Protein AF-A0A4Q7LGG9-F1 (afdb_monomer)

Solvent-accessible surface area (backbone atoms only — not comparable to full-atom values): 11491 Å² total; per-residue (Å²): 140,78,86,87,74,89,82,87,86,88,81,90,83,84,88,82,82,89,85,84,90,77,83,82,79,87,80,87,76,88,79,96,70,90,72,85,84,72,81,86,67,84,74,72,91,73,73,83,83,72,83,81,63,82,86,70,72,74,84,67,54,37,66,54,47,35,55,78,58,42,21,86,64,22,39,92,82,28,60,30,38,60,96,76,75,31,63,51,39,63,34,41,55,10,51,30,56,77,35,76,66,33,50,39,44,70,56,40,37,68,67,56,67,69,48,83,60,54,39,54,54,48,13,43,27,52,37,46,48,34,63,73,38,5,56,89,45,36,54,89,86,69,74,75,55,44,36,67,62,39,48,58,34,54,73,64,54,64,92,51,60,66,60,53,49,52,55,49,51,53,54,37,43,76,72,74,44,69,79,119

pLDDT: mean 80.96, std 22.38, range [37.53, 98.62]

Radius of gyration: 29.6 Å; Cα contacts (8 Å, |Δi|>4): 161; chains: 1; bounding box: 61×74×60 Å

Organism: NCBI:txid47994

Mean predicted aligned error: 15.06 Å

Sequence (180 aa):
MTSRRLKSWSAALLIVMSTLAASVAAQSDPIGTFTPSVPHRPLALANGIRFDGPATAPVQGARNLFVVHCAGCHGFDGAGHPDQGVPDMRGPLGHFLHLPEGRGFLVQVPGANNAGLNDAQIAAVTTWLLSQFSPATAPPGWRPYTAEEVAQWRSQRPADVAARRAEIVARLKAQGISLY

Nearest PDB structures (foldseek):
  1qyz-assembly1_A  TM=6.708E-01  e=7.899E-04  Thermus thermophilus
  8x2j-assembly1_E  TM=5.118E-01  e=2.465E+00  Chloroflexus aurantiacus J-10-fl

Secondary structure (DSSP, 8-state):
-----------------------------SS---------------------S--------HHHHHHHHTHHHH-TTS--BGGGTB---TTHHHHHTTSHHHHHHHTTSHHHHTSS--HHHHHHHHHHHHHHH-TTTSPTTPPPP-HHHHHHHHTS--S-HHHHHHHHHHHHHHTT----

InterPro domains:
  IPR009056 Cytochrome c-like domain [PF00034] (64-131)
  IPR009056 Cytochrome c-like domain [PS51007] (57-133)
  IPR036909 Cytochrome c-like domain superfamily [G3DSA:1.10.760.10] (106-171)
  IPR036909 Cytochrome c-like domain superfamily [SSF46626] (64-152)

Foldseek 3Di:
DDDDDDDDDDDDDDDDDDDDDDDDDDDDDDDDDPDPPDPPDPPPPDDDPPPPDPPPDDQDQLLVLCVQQPCVQQNSLSCGDVVVVTHRLAALLQLLQVDPLSVLLLCQDPSNLVSPDALQSSQRNSQVSCVRRHVPSHDPPDDGGDSVSSVVSNVVHDPDSPVSVVVSQVVSVVVVHHSD

Structure (mmCIF, N/CA/C/O backbone):
data_AF-A0A4Q7LGG9-F1
#
_entry.id   AF-A0A4Q7LGG9-F1
#
loop_
_atom_site.group_PDB
_atom_site.id
_atom_site.type_symbol
_atom_site.label_atom_id
_atom_site.label_alt_id
_atom_site.label_comp_id
_atom_site.label_asym_id
_atom_site.label_entity_id
_atom_site.label_seq_id
_atom_site.pdbx_PDB_ins_code
_atom_site.Cartn_x
_atom_site.Cartn_y
_atom_site.Cartn_z
_atom_site.occupancy
_atom_site.B_iso_or_equiv
_atom_site.auth_seq_id
_atom_site.auth_comp_id
_atom_site.auth_asym_id
_atom_site.auth_atom_id
_atom_site.pdbx_PDB_model_num
ATOM 1 N N . MET A 1 1 ? -13.819 56.263 -35.425 1.00 42.19 1 MET A N 1
ATOM 2 C CA . MET A 1 1 ? -12.690 56.727 -34.584 1.00 42.19 1 MET A CA 1
ATOM 3 C C . MET A 1 1 ? -12.263 55.569 -33.694 1.00 42.19 1 MET A C 1
ATOM 5 O O . MET A 1 1 ? -13.118 55.050 -33.005 1.00 42.19 1 MET A O 1
ATOM 9 N N . THR A 1 2 ? -11.041 55.053 -33.646 1.00 40.69 2 THR A N 1
ATOM 10 C CA . THR A 1 2 ? -9.796 55.284 -34.393 1.00 40.69 2 THR A CA 1
ATOM 11 C C . THR A 1 2 ? -8.860 54.154 -33.955 1.00 40.69 2 THR A C 1
ATOM 13 O O . THR A 1 2 ? -8.729 53.897 -32.760 1.00 40.69 2 THR A O 1
ATOM 16 N N . SER A 1 3 ? -8.225 53.488 -34.915 1.00 48.09 3 SER A N 1
ATOM 17 C CA . SER A 1 3 ? -7.155 52.509 -34.715 1.00 48.09 3 SER A CA 1
ATOM 18 C C . SER A 1 3 ? -6.007 53.089 -33.879 1.00 48.09 3 SER A C 1
ATOM 20 O O . SER A 1 3 ? -5.565 54.217 -34.113 1.00 48.09 3 SER A O 1
ATOM 22 N N . ARG A 1 4 ? -5.474 52.321 -32.918 1.00 52.16 4 ARG A N 1
ATOM 23 C CA . ARG A 1 4 ? -4.256 52.707 -32.190 1.00 52.16 4 ARG A CA 1
ATOM 24 C C . ARG A 1 4 ? -3.042 51.916 -32.671 1.00 52.16 4 ARG A C 1
ATOM 26 O O . ARG A 1 4 ? -2.762 50.812 -32.232 1.00 52.16 4 ARG A O 1
ATOM 33 N N . ARG A 1 5 ? -2.392 52.569 -33.635 1.00 53.44 5 ARG A N 1
ATOM 34 C CA . ARG A 1 5 ? -0.983 52.577 -34.050 1.00 53.44 5 ARG A CA 1
ATOM 35 C C . ARG A 1 5 ? -0.014 51.578 -33.403 1.00 53.44 5 ARG A C 1
ATOM 37 O O . ARG A 1 5 ? 0.261 51.629 -32.207 1.00 53.44 5 ARG A O 1
ATOM 44 N N . LEU A 1 6 ? 0.641 50.845 -34.304 1.00 47.94 6 LEU A N 1
ATOM 45 C CA . LEU A 1 6 ? 1.991 50.309 -34.182 1.00 47.94 6 LEU A CA 1
ATOM 46 C C . LEU A 1 6 ? 2.976 51.369 -33.664 1.00 47.94 6 LEU A C 1
ATOM 48 O O . LEU A 1 6 ? 2.917 52.528 -34.086 1.00 47.94 6 LEU A O 1
ATOM 52 N N . LYS A 1 7 ? 3.932 50.959 -32.824 1.00 42.31 7 LYS A N 1
ATOM 53 C CA . LYS A 1 7 ? 5.115 51.768 -32.524 1.00 42.31 7 LYS A CA 1
ATOM 54 C C . LYS A 1 7 ? 6.373 50.958 -32.810 1.00 42.31 7 LYS A C 1
ATOM 56 O O . LYS A 1 7 ? 6.713 50.022 -32.095 1.00 42.31 7 LYS A O 1
ATOM 61 N N . SER A 1 8 ? 6.997 51.338 -33.918 1.00 47.62 8 SER A N 1
ATOM 62 C CA . SER A 1 8 ? 8.299 50.919 -34.415 1.00 47.62 8 SER A CA 1
ATOM 63 C C . SER A 1 8 ? 9.405 51.184 -33.400 1.00 47.62 8 SER A C 1
ATOM 65 O O . SER A 1 8 ? 9.480 52.287 -32.857 1.00 47.62 8 SER A O 1
ATOM 67 N N . TRP A 1 9 ? 10.304 50.222 -33.232 1.00 41.44 9 TRP A N 1
ATOM 68 C CA . TRP A 1 9 ? 11.629 50.452 -32.667 1.00 41.44 9 TRP A CA 1
ATOM 69 C C . TRP A 1 9 ? 12.645 49.891 -33.661 1.00 41.44 9 TRP A C 1
ATOM 71 O O . TRP A 1 9 ? 12.783 48.680 -33.799 1.00 41.44 9 TRP A O 1
ATOM 81 N N . SER A 1 10 ? 13.304 50.795 -34.385 1.00 40.09 10 SER A N 1
ATOM 82 C CA . SER A 1 10 ? 14.471 50.511 -35.220 1.00 40.09 10 SER A CA 1
ATOM 83 C C . SER A 1 10 ? 15.691 51.164 -34.576 1.00 40.09 10 SER A C 1
ATOM 85 O O . SER A 1 10 ? 15.699 52.381 -34.415 1.00 40.09 10 SER A O 1
ATOM 87 N N . ALA A 1 11 ? 16.698 50.359 -34.239 1.00 43.62 11 ALA A N 1
ATOM 88 C CA . ALA A 1 11 ? 18.125 50.701 -34.144 1.00 43.62 11 ALA A CA 1
ATOM 89 C C . ALA A 1 11 ? 18.860 49.365 -33.900 1.00 43.62 11 ALA A C 1
ATOM 91 O O . ALA A 1 11 ? 18.729 48.776 -32.836 1.00 43.62 11 ALA A O 1
ATOM 92 N N . ALA A 1 12 ? 19.345 48.672 -34.931 1.00 43.25 12 ALA A N 1
ATOM 93 C CA . ALA A 1 12 ? 20.638 48.877 -35.586 1.00 43.25 12 ALA A CA 1
ATOM 94 C C . ALA A 1 12 ? 21.834 48.730 -34.625 1.00 43.25 12 ALA A C 1
ATOM 96 O O . ALA A 1 12 ? 22.224 49.692 -33.972 1.00 43.25 12 ALA A O 1
ATOM 97 N N . LEU A 1 13 ? 22.474 47.556 -34.636 1.00 42.72 13 LEU A N 1
ATOM 98 C CA . LEU A 1 13 ? 23.933 47.480 -34.598 1.00 42.72 13 LEU A CA 1
ATOM 99 C C . LEU A 1 13 ? 24.419 46.257 -35.390 1.00 42.72 13 LEU A C 1
ATOM 101 O O . LEU A 1 13 ? 23.872 45.162 -35.291 1.00 42.72 13 LEU A O 1
ATOM 105 N N . LEU A 1 14 ? 25.395 46.539 -36.244 1.00 43.09 14 LEU A N 1
ATOM 106 C CA . LEU A 1 14 ? 26.036 45.695 -37.246 1.00 43.09 14 LEU A CA 1
ATOM 107 C C . LEU A 1 14 ? 27.074 44.729 -36.642 1.00 43.09 14 LEU A C 1
ATOM 109 O O . LEU A 1 14 ? 27.442 44.841 -35.475 1.00 43.09 14 LEU A O 1
ATOM 113 N N . ILE A 1 15 ? 27.669 43.958 -37.568 1.00 39.91 15 ILE A N 1
ATOM 114 C CA . ILE A 1 15 ? 28.954 43.229 -37.5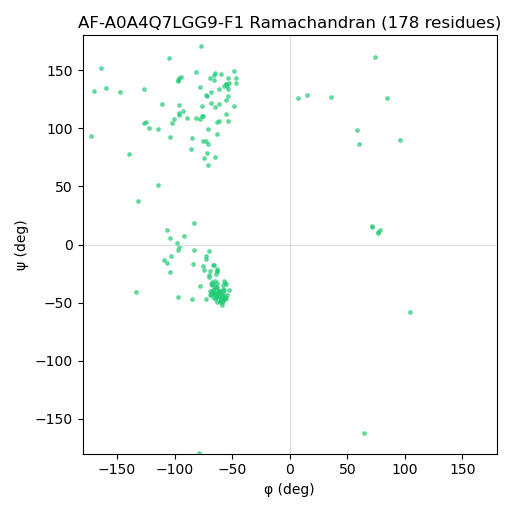23 1.00 39.91 15 ILE A CA 1
ATOM 115 C C . ILE A 1 15 ? 28.804 41.833 -36.854 1.00 39.91 15 ILE A C 1
ATOM 117 O O . ILE A 1 15 ? 28.249 41.729 -35.774 1.00 39.91 15 ILE A O 1
ATOM 121 N N . VAL A 1 16 ? 29.187 40.676 -37.419 1.00 44.09 16 VAL A N 1
ATOM 122 C CA . VAL A 1 16 ? 30.381 40.299 -38.196 1.00 44.09 16 VAL A CA 1
ATOM 123 C C . VAL A 1 16 ? 30.121 39.029 -39.036 1.00 44.09 16 VAL A C 1
ATOM 125 O O . VAL A 1 16 ? 29.584 38.041 -38.555 1.00 44.09 16 VAL A O 1
ATOM 128 N N . MET A 1 17 ? 30.551 39.115 -40.294 1.00 37.53 17 MET A N 1
ATOM 129 C CA . MET A 1 17 ? 31.162 38.122 -41.195 1.00 37.53 17 MET A CA 1
ATOM 130 C C . MET A 1 17 ? 31.125 36.601 -40.912 1.00 37.53 17 MET A C 1
ATOM 132 O O . MET A 1 17 ? 31.634 36.115 -39.911 1.00 37.53 17 MET A O 1
ATOM 136 N N . SER A 1 18 ? 30.677 35.890 -41.959 1.00 48.75 18 SER A N 1
ATOM 137 C CA . SER A 1 18 ? 31.273 34.716 -42.632 1.00 48.75 18 SER A CA 1
ATOM 138 C C . SER A 1 18 ? 32.029 33.655 -41.824 1.00 48.75 18 SER A C 1
ATOM 140 O O . SER A 1 18 ? 33.092 33.927 -41.284 1.00 48.75 18 SER A O 1
ATOM 142 N N . THR A 1 19 ? 31.636 32.385 -41.985 1.00 45.53 19 THR A N 1
ATOM 143 C CA . THR A 1 19 ? 32.542 31.329 -42.495 1.00 45.53 19 THR A CA 1
ATOM 144 C C . THR A 1 19 ? 31.782 30.075 -42.960 1.00 45.53 19 THR A C 1
ATOM 146 O O . THR A 1 19 ? 30.667 29.795 -42.536 1.00 45.53 19 THR A O 1
ATOM 149 N N . LEU A 1 20 ? 32.419 29.396 -43.916 1.00 45.75 20 LEU A N 1
ATOM 150 C CA . LEU A 1 20 ? 32.007 28.289 -44.780 1.00 45.75 20 LEU A CA 1
ATOM 151 C C . LEU A 1 20 ? 31.294 27.104 -44.101 1.00 45.75 20 LEU A C 1
ATOM 153 O O . LEU A 1 20 ? 31.783 26.550 -43.121 1.00 45.75 20 LEU A O 1
ATOM 157 N N . ALA A 1 21 ? 30.253 26.592 -44.765 1.00 47.34 21 ALA A N 1
ATOM 158 C CA . ALA A 1 21 ? 29.866 25.188 -44.659 1.00 47.34 21 ALA A CA 1
ATOM 159 C C . ALA A 1 21 ? 30.761 24.359 -45.597 1.00 47.34 21 ALA A C 1
ATOM 161 O O . ALA A 1 21 ? 30.631 24.443 -46.817 1.00 47.34 21 ALA A O 1
ATOM 162 N N . ALA A 1 22 ? 31.680 23.574 -45.034 1.00 41.62 22 ALA A N 1
ATOM 163 C CA . ALA A 1 22 ? 32.359 22.508 -45.761 1.00 41.62 22 ALA A CA 1
ATOM 164 C C . ALA A 1 22 ? 31.629 21.191 -45.473 1.00 41.62 22 ALA A C 1
ATOM 166 O O . ALA A 1 22 ? 31.606 20.715 -44.337 1.00 41.62 22 ALA A O 1
ATOM 167 N N . SER A 1 23 ? 31.004 20.623 -46.502 1.00 44.41 23 SER A N 1
ATOM 168 C CA . SER A 1 23 ? 30.461 19.267 -46.476 1.00 44.41 23 SER A CA 1
ATOM 169 C C . SER A 1 23 ? 31.591 18.266 -46.235 1.00 44.41 23 SER A C 1
ATOM 171 O O . SER A 1 23 ? 32.522 18.179 -47.032 1.00 44.41 23 SER A O 1
ATOM 173 N N . VAL A 1 24 ? 31.497 17.479 -45.164 1.00 45.53 24 VAL A N 1
ATOM 174 C CA . VAL A 1 24 ? 32.301 16.260 -45.029 1.00 45.53 24 VAL A CA 1
ATOM 175 C C . VAL A 1 24 ? 31.649 15.186 -45.888 1.00 45.53 24 VAL A C 1
ATOM 177 O O . VAL A 1 24 ? 30.571 14.682 -45.576 1.00 45.53 24 VAL A O 1
ATOM 180 N N . ALA A 1 25 ? 32.309 14.860 -46.995 1.00 41.53 25 ALA A N 1
ATOM 181 C CA . ALA A 1 25 ? 32.095 13.607 -47.693 1.00 41.53 25 ALA A CA 1
ATOM 182 C C . ALA A 1 25 ? 32.620 12.470 -46.802 1.00 41.53 25 ALA A C 1
ATOM 184 O O . ALA A 1 25 ? 33.790 12.462 -46.422 1.00 41.53 25 ALA A O 1
ATOM 185 N N . ALA A 1 26 ? 31.751 11.523 -46.450 1.00 45.06 26 ALA A N 1
ATOM 186 C CA . ALA A 1 26 ? 32.163 10.280 -45.815 1.00 45.06 26 ALA A CA 1
ATOM 187 C C . ALA A 1 26 ? 32.791 9.375 -46.885 1.00 45.06 26 ALA A C 1
ATOM 189 O O . ALA A 1 26 ? 32.097 8.898 -47.783 1.00 45.06 26 ALA A O 1
ATOM 190 N N . GLN A 1 27 ? 34.105 9.167 -46.808 1.00 42.62 27 GLN A N 1
ATOM 191 C CA . GLN A 1 27 ? 34.815 8.166 -47.601 1.00 42.62 27 GLN A CA 1
ATOM 192 C C . GLN A 1 27 ? 34.961 6.912 -46.728 1.00 42.62 27 GLN A C 1
ATOM 194 O O . GLN A 1 27 ? 35.496 6.985 -45.623 1.00 42.62 27 GLN A O 1
ATOM 199 N N . SER A 1 28 ? 34.410 5.787 -47.177 1.00 45.06 28 SER A N 1
ATOM 200 C CA . SER A 1 28 ? 34.488 4.504 -46.476 1.00 45.06 28 SER A CA 1
ATOM 201 C C . SER A 1 28 ? 35.690 3.702 -46.970 1.00 45.06 28 SER A C 1
ATOM 203 O O . SER A 1 28 ? 35.679 3.265 -48.122 1.00 45.06 28 SER A O 1
ATOM 205 N N . ASP A 1 29 ? 36.664 3.458 -46.093 1.00 40.78 29 ASP A N 1
ATOM 206 C CA . ASP A 1 29 ? 37.733 2.483 -46.326 1.00 40.78 29 ASP A CA 1
ATOM 207 C C . ASP A 1 29 ? 37.379 1.116 -45.708 1.00 40.78 29 ASP A C 1
ATOM 209 O O . ASP A 1 29 ? 36.726 1.053 -44.658 1.00 40.78 29 ASP A O 1
ATOM 213 N N . PRO A 1 30 ? 37.767 0.002 -46.358 1.00 51.09 30 PRO A N 1
ATOM 214 C CA . PRO A 1 30 ? 37.467 -1.345 -45.902 1.00 51.09 30 PRO A CA 1
ATOM 215 C C . PRO A 1 30 ? 38.465 -1.762 -44.814 1.00 51.09 30 PRO A C 1
ATOM 217 O O . PRO A 1 30 ? 39.638 -1.410 -44.874 1.00 51.09 30 PRO A O 1
ATOM 220 N N . ILE A 1 31 ? 37.998 -2.596 -43.881 1.00 53.81 31 ILE A N 1
ATOM 221 C CA . ILE A 1 31 ? 38.665 -3.087 -42.655 1.00 53.81 31 ILE A CA 1
ATOM 222 C C . ILE A 1 31 ? 38.285 -2.249 -41.420 1.00 53.81 31 ILE A C 1
ATOM 224 O O . ILE A 1 31 ? 38.891 -1.245 -41.059 1.00 53.81 31 ILE A O 1
ATOM 228 N N . GLY A 1 32 ? 37.210 -2.706 -40.769 1.00 52.34 32 GLY A N 1
ATOM 229 C CA . GLY A 1 32 ? 36.577 -2.079 -39.615 1.00 52.34 32 GLY A CA 1
ATOM 230 C C . GLY A 1 32 ? 37.373 -2.209 -38.319 1.00 52.34 32 GLY A C 1
ATOM 231 O O . GLY A 1 32 ? 37.113 -3.092 -37.506 1.00 52.34 32 GLY A O 1
ATOM 232 N N . THR A 1 33 ? 38.255 -1.248 -38.075 1.00 45.34 33 THR A N 1
ATOM 233 C CA . THR A 1 33 ? 38.680 -0.864 -36.725 1.00 45.34 33 THR A CA 1
ATOM 234 C C . THR A 1 33 ? 38.386 0.616 -36.539 1.00 45.34 33 THR A C 1
ATOM 236 O O . THR A 1 33 ? 39.117 1.475 -37.024 1.00 45.34 33 THR A O 1
ATOM 239 N N . PHE A 1 34 ? 37.281 0.923 -35.860 1.00 56.56 34 PHE A N 1
ATOM 240 C CA . PHE A 1 34 ? 36.925 2.291 -35.503 1.00 56.56 34 PHE A CA 1
ATOM 241 C C . PHE A 1 34 ? 37.810 2.737 -34.333 1.00 56.56 34 PHE A C 1
ATOM 243 O O . PHE A 1 34 ? 37.473 2.528 -33.170 1.00 56.56 34 PHE A O 1
ATOM 250 N N . THR A 1 35 ? 38.976 3.307 -34.627 1.00 49.53 35 THR A N 1
ATOM 251 C CA . THR A 1 35 ? 39.775 4.023 -33.627 1.00 49.53 35 THR A CA 1
ATOM 252 C C . THR A 1 35 ? 39.330 5.484 -33.622 1.00 49.53 35 THR A C 1
ATOM 254 O O . THR A 1 35 ? 39.616 6.194 -34.590 1.00 49.53 35 THR A O 1
ATOM 257 N N . PRO A 1 36 ? 38.631 5.980 -32.586 1.00 45.62 36 PRO A N 1
ATOM 258 C CA . PRO A 1 36 ? 38.321 7.398 -32.512 1.00 45.62 36 PRO A CA 1
ATOM 259 C C . PRO A 1 36 ? 39.615 8.169 -32.213 1.00 45.62 36 PRO A C 1
ATOM 261 O O . PRO A 1 36 ? 40.063 8.244 -31.071 1.00 45.62 36 PRO A O 1
ATOM 264 N N . SER A 1 37 ? 40.233 8.749 -33.243 1.00 47.56 37 SER A N 1
ATOM 265 C CA . SER A 1 37 ? 41.295 9.746 -33.083 1.00 47.56 37 SER A CA 1
ATOM 266 C C . SER A 1 37 ? 40.681 11.042 -32.553 1.00 47.56 37 SER A C 1
ATOM 268 O O . SER A 1 37 ? 40.290 11.926 -33.310 1.00 47.56 37 SER A O 1
ATOM 270 N N . VAL A 1 38 ? 40.560 11.145 -31.231 1.00 57.31 38 VAL A N 1
ATOM 271 C CA . VAL A 1 38 ? 40.204 12.396 -30.556 1.00 57.31 38 VAL A CA 1
ATOM 272 C C . VAL A 1 38 ? 41.446 13.294 -30.549 1.00 57.31 38 VAL A C 1
ATOM 274 O O . VAL A 1 38 ? 42.457 12.902 -29.966 1.00 57.31 38 VAL A O 1
ATOM 277 N N . PRO A 1 39 ? 41.424 14.492 -31.158 1.00 51.84 39 PRO A N 1
ATOM 278 C CA . PRO A 1 39 ? 42.551 15.409 -31.071 1.00 51.84 39 PRO A CA 1
ATOM 279 C C . PRO A 1 39 ? 42.738 15.859 -29.617 1.00 51.84 39 PRO A C 1
ATOM 281 O O . PRO A 1 39 ? 41.859 16.493 -29.031 1.00 51.84 39 PRO A O 1
ATOM 284 N N . HIS A 1 40 ? 43.898 15.555 -29.033 1.00 51.06 40 HIS A N 1
ATOM 285 C CA . HIS A 1 40 ? 44.303 16.049 -27.717 1.00 51.06 40 HIS A CA 1
ATOM 286 C C . HIS A 1 40 ? 44.635 17.546 -27.808 1.00 51.06 40 HIS A C 1
ATOM 288 O O . HIS A 1 40 ? 45.793 17.952 -27.872 1.00 51.06 40 HIS A O 1
ATOM 294 N N . ARG A 1 41 ? 43.608 18.398 -27.831 1.00 55.88 41 ARG A N 1
ATOM 295 C CA . ARG A 1 41 ? 43.772 19.803 -27.444 1.00 55.88 41 ARG A CA 1
ATOM 296 C C . ARG A 1 41 ? 43.938 19.802 -25.923 1.00 55.88 41 ARG A C 1
ATOM 298 O O . ARG A 1 41 ? 43.101 19.182 -25.264 1.00 55.88 41 ARG A O 1
ATOM 305 N N . PRO A 1 42 ? 44.968 20.445 -25.344 1.00 48.62 42 PRO A N 1
ATOM 306 C CA . PRO A 1 42 ? 45.054 20.559 -23.898 1.00 48.62 42 PRO A CA 1
ATOM 307 C C . PRO A 1 42 ? 43.818 21.336 -23.443 1.00 48.62 42 PRO A C 1
ATOM 309 O O . PRO A 1 42 ? 43.688 22.531 -23.710 1.00 48.62 42 PRO A O 1
ATOM 312 N N . LEU A 1 43 ? 42.863 20.633 -22.830 1.00 56.62 43 LEU A N 1
ATOM 313 C CA . LEU A 1 43 ? 41.766 21.269 -22.125 1.00 56.62 43 LEU A CA 1
ATOM 314 C C . LEU A 1 43 ? 42.404 22.041 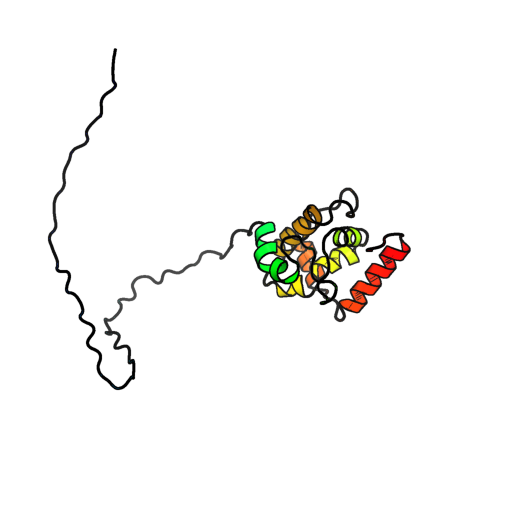-20.976 1.00 56.62 43 LEU A C 1
ATOM 316 O O . LEU A 1 43 ? 42.836 21.462 -19.981 1.00 56.62 43 LEU A O 1
ATOM 320 N N . ALA A 1 44 ? 42.467 23.361 -21.131 1.00 52.88 44 ALA A N 1
ATOM 321 C CA . ALA A 1 44 ? 42.503 24.250 -19.991 1.00 52.88 44 ALA A CA 1
ATOM 322 C C . ALA A 1 44 ? 41.378 23.800 -19.049 1.00 52.88 44 ALA A C 1
ATOM 324 O O . ALA A 1 44 ? 40.213 23.749 -19.450 1.00 52.88 44 ALA A O 1
ATOM 325 N N . LEU A 1 45 ? 41.751 23.406 -17.831 1.00 57.53 45 LEU A N 1
ATOM 326 C CA . LEU A 1 45 ? 40.848 23.061 -16.737 1.00 57.53 45 LEU A CA 1
ATOM 327 C C . LEU A 1 45 ? 40.074 24.324 -16.334 1.00 57.53 45 LEU A C 1
ATOM 329 O O . LEU A 1 45 ? 40.383 24.974 -15.342 1.00 57.53 45 LEU A O 1
ATOM 333 N N . ALA A 1 46 ? 39.098 24.710 -17.147 1.00 51.41 46 ALA A N 1
ATOM 334 C CA . ALA A 1 46 ? 38.178 25.792 -16.869 1.00 51.41 46 ALA A CA 1
ATOM 335 C C . ALA A 1 46 ? 36.854 25.174 -16.416 1.00 51.41 46 ALA A C 1
ATOM 337 O O . ALA A 1 46 ? 36.087 24.654 -17.219 1.00 51.41 46 ALA A O 1
ATOM 338 N N . ASN A 1 47 ? 36.626 25.259 -15.105 1.00 56.22 47 ASN A N 1
ATOM 339 C CA . ASN A 1 47 ? 35.344 25.096 -14.427 1.00 56.22 47 ASN A CA 1
ATOM 340 C C . ASN A 1 47 ? 34.665 23.734 -14.604 1.00 56.22 47 ASN A C 1
ATOM 342 O O . ASN A 1 47 ? 33.754 23.556 -15.410 1.00 56.22 47 ASN A O 1
ATOM 346 N N . GLY A 1 48 ? 35.040 22.795 -13.732 1.00 56.50 48 GLY A N 1
ATOM 347 C CA . GLY A 1 48 ? 34.153 21.690 -13.392 1.00 56.50 48 GLY A CA 1
ATOM 348 C C . GLY A 1 48 ? 32.823 22.261 -12.907 1.00 56.50 48 GLY A C 1
ATOM 349 O O . GLY A 1 48 ? 32.769 22.902 -11.858 1.00 56.50 48 GLY A O 1
ATOM 350 N N . ILE A 1 49 ? 31.762 22.051 -13.684 1.00 64.69 49 ILE A N 1
ATOM 351 C CA . ILE A 1 49 ? 30.393 22.255 -13.221 1.00 64.69 49 ILE A CA 1
ATOM 352 C C . ILE A 1 49 ? 30.190 21.240 -12.100 1.00 64.69 49 ILE A C 1
ATOM 354 O O . ILE A 1 49 ? 29.910 20.067 -12.344 1.00 64.69 49 ILE A O 1
ATOM 358 N N . ARG A 1 50 ? 30.400 21.676 -10.860 1.00 62.31 50 ARG A N 1
ATOM 359 C CA . ARG A 1 50 ? 29.968 20.916 -9.698 1.00 62.31 50 ARG A CA 1
ATOM 360 C C . ARG A 1 50 ? 28.465 21.109 -9.576 1.00 62.31 50 ARG A C 1
ATOM 362 O O . ARG A 1 50 ? 27.994 22.205 -9.284 1.00 62.31 50 ARG A O 1
ATOM 369 N N . PHE A 1 51 ? 27.706 20.048 -9.830 1.00 61.22 51 PHE A N 1
ATOM 370 C CA . PHE A 1 51 ? 26.325 19.963 -9.368 1.00 61.22 51 PHE A CA 1
ATOM 371 C C . PHE A 1 51 ? 26.358 19.695 -7.854 1.00 61.22 51 PHE A C 1
ATOM 373 O O . PHE A 1 51 ? 26.112 18.584 -7.405 1.00 61.22 51 PHE A O 1
ATOM 380 N N . ASP A 1 52 ? 26.691 20.723 -7.067 1.00 63.69 52 ASP A N 1
ATOM 381 C CA . ASP A 1 52 ? 26.673 20.683 -5.591 1.00 63.69 52 ASP A CA 1
ATOM 382 C C . ASP A 1 52 ? 25.260 20.953 -5.026 1.00 63.69 52 ASP A C 1
ATOM 384 O O . ASP A 1 52 ? 25.082 21.313 -3.863 1.00 63.69 52 ASP A O 1
ATOM 388 N N . GLY A 1 53 ? 24.223 20.805 -5.856 1.00 58.53 53 GLY A N 1
ATOM 389 C CA . GLY A 1 53 ? 22.839 20.894 -5.408 1.00 58.53 53 GLY A CA 1
ATOM 390 C C . GLY A 1 53 ? 22.433 19.596 -4.707 1.00 58.53 53 GLY A C 1
ATOM 391 O O . GLY A 1 53 ? 22.714 18.522 -5.246 1.00 58.53 53 GLY A O 1
ATOM 392 N N . PRO A 1 54 ? 21.742 19.641 -3.552 1.00 57.00 54 PRO A N 1
ATOM 393 C CA . PRO A 1 54 ? 21.096 18.444 -3.040 1.00 57.00 54 PRO A CA 1
ATOM 394 C C . PRO A 1 54 ? 20.178 17.910 -4.142 1.00 57.00 54 PRO A C 1
ATOM 396 O O . PRO A 1 54 ? 19.331 18.637 -4.661 1.00 57.00 54 PRO A O 1
ATOM 399 N N . ALA A 1 55 ? 20.368 16.650 -4.531 1.00 53.53 55 ALA A N 1
ATOM 400 C CA . ALA A 1 55 ? 19.492 15.961 -5.468 1.00 53.53 55 ALA A CA 1
ATOM 401 C C . ALA A 1 55 ? 18.144 15.670 -4.787 1.00 53.53 55 ALA A C 1
ATOM 403 O O . ALA A 1 55 ? 17.802 14.529 -4.488 1.00 53.53 55 ALA A O 1
ATOM 404 N N . THR A 1 56 ? 17.368 16.711 -4.503 1.00 52.19 56 THR A N 1
ATOM 405 C CA . THR A 1 56 ? 15.968 16.590 -4.115 1.00 52.19 56 THR A CA 1
ATOM 406 C C . THR A 1 56 ? 15.153 16.534 -5.396 1.00 52.19 56 THR A C 1
ATOM 408 O O . THR A 1 56 ? 14.625 17.532 -5.881 1.00 52.19 56 THR A O 1
ATOM 411 N N . ALA A 1 57 ? 15.079 15.342 -5.996 1.00 55.56 57 ALA A N 1
ATOM 412 C CA . ALA A 1 57 ? 14.108 15.107 -7.055 1.00 55.56 57 ALA A CA 1
ATOM 413 C C . ALA A 1 57 ? 12.717 15.498 -6.514 1.00 55.56 57 ALA A C 1
ATOM 415 O O . ALA A 1 57 ? 12.351 15.031 -5.428 1.00 55.56 57 ALA A O 1
ATOM 416 N N . PRO A 1 58 ? 11.948 16.358 -7.212 1.00 59.94 58 PRO A N 1
ATOM 417 C CA . PRO A 1 58 ? 10.604 16.691 -6.771 1.00 59.94 58 PRO A CA 1
ATOM 418 C C . PRO A 1 58 ? 9.814 15.397 -6.606 1.00 59.94 58 PRO A C 1
ATOM 420 O O . PRO A 1 58 ? 9.935 14.486 -7.435 1.00 59.94 58 PRO A O 1
ATOM 423 N N . VAL A 1 59 ? 9.035 15.313 -5.521 1.00 60.19 59 VAL A N 1
ATOM 424 C CA . VAL A 1 59 ? 8.142 14.180 -5.270 1.00 60.19 59 VAL A CA 1
ATOM 425 C C . VAL A 1 59 ? 7.272 14.023 -6.510 1.00 60.19 59 VAL A C 1
ATOM 427 O O . VAL A 1 59 ? 6.412 14.855 -6.798 1.00 60.19 59 VAL A O 1
ATOM 430 N N . GLN A 1 60 ? 7.563 12.985 -7.291 1.00 72.75 60 GLN A N 1
ATOM 431 C CA . GLN A 1 60 ? 6.775 12.630 -8.459 1.00 72.75 60 GLN A CA 1
ATOM 432 C C . GLN A 1 60 ? 5.329 12.441 -7.996 1.00 72.75 60 GLN A C 1
ATOM 434 O O . GLN A 1 60 ? 5.095 11.863 -6.932 1.00 72.75 60 GLN A O 1
ATOM 439 N N . GLY A 1 61 ? 4.356 12.933 -8.767 1.00 91.94 61 GLY A N 1
ATOM 440 C CA . GLY A 1 61 ? 2.948 12.777 -8.399 1.00 91.94 61 GLY A CA 1
ATOM 441 C C . GLY A 1 61 ? 2.620 11.304 -8.130 1.00 91.94 61 GLY A C 1
ATOM 442 O O . GLY A 1 61 ? 3.079 10.432 -8.864 1.00 91.94 61 GLY A O 1
ATOM 443 N N . ALA A 1 62 ? 1.830 11.010 -7.094 1.00 95.88 62 ALA A N 1
ATOM 444 C CA . ALA A 1 62 ? 1.596 9.635 -6.635 1.00 95.88 62 ALA A CA 1
ATOM 445 C C . ALA A 1 62 ? 1.060 8.695 -7.733 1.00 95.88 62 ALA A C 1
ATOM 447 O O . ALA A 1 62 ? 1.461 7.537 -7.814 1.00 95.88 62 ALA A O 1
ATOM 448 N N . ARG A 1 63 ? 0.237 9.215 -8.653 1.00 96.06 63 ARG A N 1
ATOM 449 C CA . ARG A 1 63 ? -0.190 8.479 -9.852 1.00 96.06 63 ARG A CA 1
ATOM 450 C C . ARG A 1 63 ? 0.980 8.120 -10.774 1.00 96.06 63 ARG A C 1
ATOM 452 O O . ARG A 1 63 ? 0.998 7.026 -11.320 1.00 96.06 63 ARG A O 1
ATOM 459 N N . ASN A 1 64 ? 1.943 9.022 -10.964 1.00 97.31 64 ASN A N 1
ATOM 460 C CA . ASN A 1 64 ? 3.134 8.741 -11.767 1.00 97.31 64 ASN A CA 1
ATOM 461 C C . ASN A 1 64 ? 3.998 7.662 -11.105 1.00 97.31 64 ASN A C 1
ATOM 463 O O . ASN A 1 64 ? 4.440 6.741 -11.782 1.00 97.31 64 ASN A O 1
ATOM 467 N N . LEU A 1 65 ? 4.164 7.731 -9.777 1.00 97.56 65 LEU A N 1
ATOM 468 C CA . LEU A 1 65 ? 4.842 6.679 -9.014 1.00 97.56 65 LEU A CA 1
ATOM 469 C C . LEU A 1 65 ? 4.178 5.315 -9.248 1.00 97.56 65 LEU A C 1
ATOM 471 O O . LEU A 1 65 ? 4.860 4.344 -9.555 1.00 97.56 65 LEU A O 1
ATOM 475 N N . PHE A 1 66 ? 2.847 5.249 -9.190 1.00 97.62 66 PHE A N 1
ATOM 476 C CA . PHE A 1 66 ? 2.116 4.024 -9.506 1.00 97.62 66 PHE A CA 1
ATOM 477 C C . PHE A 1 66 ? 2.352 3.548 -10.948 1.00 97.62 66 PHE A C 1
ATOM 479 O O . PHE A 1 66 ? 2.681 2.383 -11.166 1.00 97.62 66 PHE A O 1
ATOM 486 N N . VAL A 1 67 ? 2.207 4.440 -11.931 1.00 97.38 67 VAL A N 1
ATOM 487 C CA . VAL A 1 67 ? 2.353 4.104 -13.355 1.00 97.38 67 VAL A CA 1
ATOM 488 C C . VAL A 1 67 ? 3.742 3.549 -13.663 1.00 97.38 67 VAL A C 1
ATOM 490 O O . VAL A 1 67 ? 3.853 2.522 -14.326 1.00 97.38 67 VAL A O 1
ATOM 493 N N . VAL A 1 68 ? 4.791 4.204 -13.169 1.00 96.62 68 VAL A N 1
ATOM 494 C CA . VAL A 1 68 ? 6.177 3.845 -13.494 1.00 96.62 68 VAL A CA 1
ATOM 495 C C . VAL A 1 68 ? 6.645 2.615 -12.715 1.00 96.62 68 VAL A C 1
ATOM 497 O O . VAL A 1 68 ? 7.386 1.804 -13.261 1.00 96.62 68 VAL A O 1
ATOM 500 N N . HIS A 1 69 ? 6.215 2.452 -11.459 1.00 97.06 69 HIS A N 1
ATOM 501 C CA . HIS A 1 69 ? 6.801 1.450 -10.562 1.00 97.06 69 HIS A CA 1
ATOM 502 C C . HIS A 1 69 ? 5.891 0.252 -10.255 1.00 97.06 69 HIS A C 1
ATOM 504 O O . HIS A 1 69 ? 6.371 -0.736 -9.703 1.00 97.06 69 HIS A O 1
ATOM 510 N N . CYS A 1 70 ? 4.592 0.308 -10.567 1.00 96.88 70 CYS A N 1
ATOM 511 C CA . CYS A 1 70 ? 3.631 -0.710 -10.114 1.00 96.88 70 CYS A CA 1
ATOM 512 C C . CYS A 1 70 ? 2.693 -1.208 -11.223 1.00 96.88 70 CYS A C 1
ATOM 514 O O . CYS A 1 70 ? 2.416 -2.408 -11.303 1.00 96.88 70 CYS A O 1
ATOM 516 N N . ALA A 1 71 ? 2.210 -0.308 -12.085 1.00 97.12 71 ALA A N 1
ATOM 517 C CA . ALA A 1 71 ? 1.197 -0.620 -13.096 1.00 97.12 71 ALA A CA 1
ATOM 518 C C . ALA A 1 71 ? 1.668 -1.645 -14.140 1.00 97.12 71 ALA A C 1
ATOM 520 O O . ALA A 1 71 ? 0.837 -2.328 -14.730 1.00 97.12 71 ALA A O 1
ATOM 521 N N . GLY A 1 72 ? 2.982 -1.805 -14.337 1.00 95.81 72 GLY A N 1
ATOM 522 C CA . GLY A 1 72 ? 3.529 -2.828 -15.234 1.00 95.81 72 GLY A CA 1
ATOM 523 C C . GLY A 1 72 ? 3.102 -4.254 -14.865 1.00 95.81 72 GLY A C 1
ATOM 524 O O . GLY A 1 72 ? 2.839 -5.054 -15.756 1.00 95.81 72 GLY A O 1
ATOM 525 N N . CYS A 1 73 ? 2.964 -4.553 -13.568 1.00 95.69 73 CYS A N 1
ATOM 526 C CA . CYS A 1 73 ? 2.445 -5.843 -13.100 1.00 95.69 73 CYS A CA 1
ATOM 527 C C . CYS A 1 73 ? 0.951 -5.764 -12.768 1.00 95.69 73 CYS A C 1
ATOM 529 O O . CYS A 1 73 ? 0.177 -6.652 -13.127 1.00 95.69 73 CYS A O 1
ATOM 531 N N . HIS A 1 74 ? 0.544 -4.704 -12.063 1.00 96.62 74 HIS A N 1
ATOM 532 C CA . HIS A 1 74 ? -0.809 -4.583 -11.521 1.00 96.62 74 HIS A CA 1
ATOM 533 C C . HIS A 1 74 ? -1.855 -4.058 -12.518 1.00 96.62 74 HIS A C 1
ATOM 535 O O . HIS A 1 74 ? -3.034 -3.992 -12.178 1.00 96.62 74 HIS A O 1
ATOM 541 N N . GLY A 1 75 ? -1.450 -3.671 -13.726 1.00 97.06 75 GLY A N 1
ATOM 542 C CA . GLY A 1 75 ? -2.311 -2.974 -14.676 1.00 97.06 75 GLY A CA 1
ATOM 543 C C . GLY A 1 75 ? -2.553 -1.515 -14.284 1.00 97.06 75 GLY A C 1
ATOM 544 O O . GLY A 1 75 ? -2.360 -1.106 -13.139 1.00 97.06 75 GLY A O 1
ATOM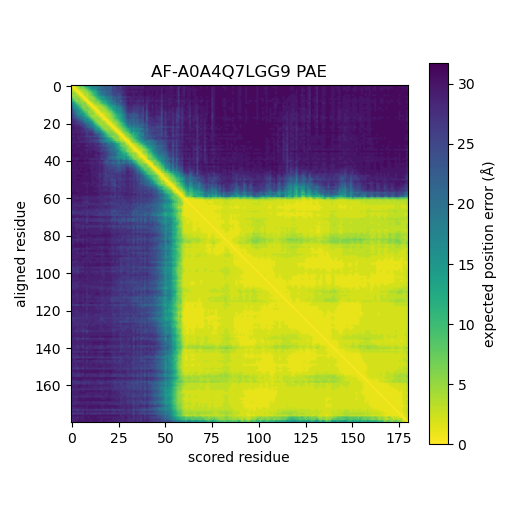 545 N N . PHE A 1 76 ? -2.988 -0.700 -15.245 1.00 96.94 76 PHE A N 1
ATOM 546 C CA . PHE A 1 76 ? -3.291 0.718 -15.008 1.00 96.94 76 PHE A CA 1
ATOM 547 C C . PHE A 1 76 ? -4.537 0.940 -14.143 1.00 96.94 76 PHE A C 1
ATOM 549 O O . PHE A 1 76 ? -4.674 2.000 -13.533 1.00 96.94 76 PHE A O 1
ATOM 556 N N . ASP A 1 77 ? -5.434 -0.042 -14.098 1.00 96.50 77 ASP A N 1
ATOM 557 C CA . ASP A 1 77 ? -6.649 -0.045 -13.286 1.00 96.50 77 ASP A CA 1
ATOM 558 C C . ASP A 1 77 ? -6.477 -0.790 -11.950 1.00 96.50 77 ASP A C 1
ATOM 560 O O . ASP A 1 77 ? -7.409 -0.827 -11.151 1.00 96.50 77 ASP A O 1
ATOM 564 N N . GLY A 1 78 ? -5.300 -1.371 -11.695 1.00 96.75 78 GLY A N 1
ATOM 565 C CA . GLY A 1 78 ? -4.994 -2.091 -10.462 1.00 96.75 78 GLY A CA 1
ATOM 566 C C . GLY A 1 78 ? -5.589 -3.500 -10.365 1.00 96.75 78 GLY A C 1
ATOM 567 O O . GLY A 1 78 ? -5.510 -4.086 -9.286 1.00 96.75 78 GLY A O 1
ATOM 568 N N . ALA A 1 79 ? -6.159 -4.048 -11.447 1.00 96.44 79 ALA A N 1
ATOM 569 C CA . ALA A 1 79 ? -6.777 -5.378 -11.454 1.00 96.44 79 ALA A CA 1
ATOM 570 C C . ALA A 1 79 ? -5.797 -6.528 -11.179 1.00 96.44 79 ALA A C 1
ATOM 572 O O . ALA A 1 79 ? -6.195 -7.588 -10.696 1.00 96.44 79 ALA A O 1
ATOM 573 N N . GLY A 1 80 ? -4.512 -6.324 -11.469 1.00 95.38 80 GLY A N 1
ATOM 574 C CA . GLY A 1 80 ? -3.497 -7.358 -11.340 1.00 95.38 80 GLY A CA 1
ATOM 575 C C . GLY A 1 80 ? -3.706 -8.540 -12.283 1.00 95.38 80 GLY A C 1
ATOM 576 O O . GLY A 1 80 ? -4.406 -8.461 -13.289 1.00 95.38 80 GLY A O 1
ATOM 577 N N . HIS A 1 81 ? -3.047 -9.640 -11.936 1.00 95.06 81 HIS A N 1
ATOM 578 C CA . HIS A 1 81 ? -3.132 -10.934 -12.605 1.00 95.06 81 HIS A CA 1
ATOM 579 C C . HIS A 1 81 ? -3.136 -12.017 -11.516 1.00 95.06 81 HIS A C 1
ATOM 581 O O . HIS A 1 81 ? -2.086 -12.614 -11.249 1.00 95.06 81 HIS A O 1
ATOM 587 N N . PRO A 1 82 ? -4.275 -12.247 -10.831 1.00 91.50 82 PRO A N 1
ATOM 588 C CA . PRO A 1 82 ? -4.331 -13.132 -9.665 1.00 91.50 82 PRO A CA 1
ATOM 589 C C . PRO A 1 82 ? -3.838 -14.553 -9.954 1.00 91.50 82 PRO A C 1
ATOM 591 O O . PRO A 1 82 ? -3.079 -15.107 -9.161 1.00 91.50 82 PRO A O 1
ATOM 594 N N . ASP A 1 83 ? -4.164 -15.090 -11.132 1.00 92.94 83 ASP A N 1
ATOM 595 C CA . ASP A 1 83 ? -3.723 -16.420 -11.582 1.00 92.94 83 ASP A CA 1
ATOM 596 C C . ASP A 1 83 ? -2.202 -16.517 -11.795 1.00 92.94 83 ASP A C 1
ATOM 598 O O . ASP A 1 83 ? -1.643 -17.608 -11.840 1.00 92.94 83 ASP A O 1
ATOM 602 N N . GLN A 1 84 ? -1.521 -15.373 -11.914 1.00 91.62 84 GLN A N 1
ATOM 603 C CA . GLN A 1 84 ? -0.065 -15.252 -12.047 1.00 91.62 84 GLN A CA 1
ATOM 604 C C . GLN A 1 84 ? 0.589 -14.729 -10.757 1.00 91.62 84 GLN A C 1
ATOM 606 O O . GLN A 1 84 ? 1.749 -14.320 -10.757 1.00 91.62 84 GLN A O 1
ATOM 611 N N . GLY A 1 85 ? -0.154 -14.700 -9.647 1.00 89.25 85 GLY A N 1
ATOM 612 C CA . GLY A 1 85 ? 0.348 -14.258 -8.348 1.00 89.25 85 GLY A CA 1
ATOM 613 C C . GLY A 1 85 ? 0.476 -12.741 -8.184 1.00 89.25 85 GLY A C 1
ATOM 614 O O . GLY A 1 85 ? 1.045 -12.301 -7.185 1.00 89.25 85 GLY A O 1
ATOM 615 N N . VAL A 1 86 ? -0.060 -11.932 -9.109 1.00 93.44 86 VAL A N 1
ATOM 616 C CA . VAL A 1 86 ? -0.122 -10.468 -8.966 1.00 93.44 86 VAL A CA 1
ATOM 617 C C . VAL A 1 86 ? -1.493 -10.066 -8.406 1.00 93.44 86 VAL A C 1
ATOM 619 O O . VAL A 1 86 ? -2.490 -10.201 -9.115 1.00 93.44 86 VAL A O 1
ATOM 622 N N . PRO A 1 87 ? -1.585 -9.562 -7.162 1.00 92.69 87 PRO A N 1
ATOM 623 C CA . PRO A 1 87 ? -2.875 -9.299 -6.522 1.00 92.69 87 PRO A CA 1
ATOM 624 C C . PRO A 1 87 ? -3.710 -8.200 -7.195 1.00 92.69 87 PRO A C 1
ATOM 626 O O . PRO A 1 87 ? -3.165 -7.189 -7.647 1.00 92.69 87 PRO A O 1
ATOM 629 N N . ASP A 1 88 ? -5.035 -8.359 -7.143 1.00 95.12 88 ASP A N 1
ATOM 630 C CA . ASP A 1 88 ? -5.995 -7.277 -7.390 1.00 95.12 88 ASP A CA 1
ATOM 631 C C . ASP A 1 88 ? -5.977 -6.288 -6.214 1.00 95.12 88 ASP A C 1
ATOM 633 O O . ASP A 1 88 ? -6.090 -6.677 -5.046 1.00 95.12 88 ASP A O 1
ATOM 637 N N . MET A 1 89 ? -5.810 -5.003 -6.519 1.00 95.56 89 MET A N 1
ATOM 638 C CA . MET A 1 89 ? -5.758 -3.919 -5.537 1.00 95.56 89 MET A CA 1
ATOM 639 C C . MET A 1 89 ? -7.102 -3.200 -5.347 1.00 95.56 89 MET A C 1
ATOM 641 O O . MET A 1 89 ? -7.211 -2.326 -4.481 1.00 95.56 89 MET A O 1
ATOM 645 N N . ARG A 1 90 ? -8.125 -3.541 -6.138 1.00 96.31 90 ARG A N 1
ATOM 646 C CA . ARG A 1 90 ? -9.431 -2.869 -6.176 1.00 96.31 90 ARG A CA 1
ATOM 647 C C . ARG A 1 90 ? -10.369 -3.412 -5.106 1.00 96.31 90 ARG A C 1
ATOM 649 O O . ARG A 1 90 ? -11.077 -4.388 -5.323 1.00 96.31 90 ARG A O 1
ATOM 656 N N . GLY A 1 91 ? -10.371 -2.786 -3.936 1.00 95.94 91 GLY A N 1
ATOM 657 C CA . GLY A 1 91 ? -11.148 -3.201 -2.770 1.00 95.94 91 GLY A CA 1
ATOM 658 C C . GLY A 1 91 ? -10.285 -3.869 -1.698 1.00 95.94 91 GLY A C 1
ATOM 659 O O . GLY A 1 91 ? -10.229 -3.345 -0.584 1.00 95.94 91 GLY A O 1
ATOM 660 N N . PRO A 1 92 ? -9.558 -4.969 -1.975 1.00 95.56 92 PRO A N 1
ATOM 661 C CA . PRO A 1 92 ? -8.852 -5.705 -0.934 1.00 95.56 92 PRO A CA 1
ATOM 662 C C . PRO A 1 92 ? -7.863 -4.889 -0.097 1.00 95.56 92 PRO A C 1
ATOM 664 O O . PRO A 1 92 ? -7.734 -5.171 1.091 1.00 95.56 92 PRO A O 1
ATOM 667 N N . LEU A 1 93 ? -7.186 -3.870 -0.648 1.00 96.81 93 LEU A N 1
ATOM 668 C CA . LEU A 1 93 ? -6.168 -3.125 0.110 1.00 96.81 93 LEU A CA 1
ATOM 669 C C . LEU A 1 93 ? -6.755 -2.395 1.323 1.00 96.81 93 LEU A C 1
ATOM 671 O O . LEU A 1 93 ? -6.122 -2.344 2.375 1.00 96.81 93 LEU A O 1
ATOM 675 N N . GLY A 1 94 ? -7.969 -1.858 1.205 1.00 97.81 94 GLY A N 1
ATOM 676 C CA . GLY A 1 94 ? -8.612 -1.107 2.286 1.00 97.81 94 GLY A CA 1
ATOM 677 C C . GLY A 1 94 ? -8.916 -1.978 3.505 1.00 97.81 94 GLY A C 1
ATOM 678 O O . GLY A 1 94 ? -8.793 -1.511 4.636 1.00 97.81 94 GLY A O 1
ATOM 679 N N . HIS A 1 95 ? -9.194 -3.271 3.305 1.00 98.25 95 HIS A N 1
ATOM 680 C CA . HIS A 1 95 ? -9.414 -4.214 4.402 1.00 98.25 95 HIS A CA 1
ATOM 681 C C . HIS A 1 95 ? -8.177 -4.400 5.286 1.00 98.25 95 HIS A C 1
ATOM 683 O O . HIS A 1 95 ? -8.308 -4.536 6.500 1.00 98.25 95 HIS A O 1
ATOM 689 N N . PHE A 1 96 ? -6.968 -4.329 4.718 1.00 98.31 96 PHE A N 1
ATOM 690 C CA . PHE A 1 96 ? -5.730 -4.440 5.496 1.00 98.31 96 PHE A CA 1
ATOM 691 C C . PHE A 1 96 ? -5.576 -3.306 6.519 1.00 98.31 96 PHE A C 1
ATOM 693 O O . PHE A 1 96 ? -4.896 -3.491 7.523 1.00 98.31 96 PHE A O 1
ATOM 700 N N . LEU A 1 97 ? -6.235 -2.160 6.325 1.00 98.44 97 LEU A N 1
ATOM 701 C CA . LEU A 1 97 ? -6.171 -1.042 7.267 1.00 98.44 97 LEU A CA 1
ATOM 702 C C . LEU A 1 97 ? -6.946 -1.278 8.575 1.00 98.44 97 LEU A C 1
ATOM 704 O O . LEU A 1 97 ? -6.752 -0.518 9.520 1.00 98.44 97 LEU A O 1
ATOM 708 N N . HIS A 1 98 ? -7.792 -2.312 8.657 1.00 98.12 98 HIS A N 1
ATOM 709 C CA . HIS A 1 98 ? -8.509 -2.672 9.894 1.00 98.12 98 HIS A CA 1
ATOM 710 C C . HIS A 1 98 ? -7.598 -3.314 10.947 1.00 98.12 98 HIS A C 1
ATOM 712 O O . HIS A 1 98 ? -7.988 -3.466 12.103 1.00 98.12 98 HIS A O 1
ATOM 718 N N . LEU A 1 99 ? -6.366 -3.659 10.568 1.00 98.25 99 LEU A N 1
ATOM 719 C CA . LEU A 1 99 ? -5.356 -4.229 11.448 1.00 98.25 99 LEU A CA 1
ATOM 720 C C . LEU A 1 99 ? -4.056 -3.412 11.364 1.00 98.25 99 LEU A C 1
ATOM 722 O O . LEU A 1 99 ? -3.588 -3.153 10.252 1.00 98.25 99 LEU A O 1
ATOM 726 N N . PRO A 1 100 ? -3.409 -3.049 12.490 1.00 97.50 100 PRO A N 1
ATOM 727 C CA . PRO A 1 100 ? -2.131 -2.330 12.464 1.00 97.50 100 PRO A CA 1
ATOM 728 C C . PRO A 1 100 ? -1.059 -3.052 11.641 1.00 97.50 100 PRO A C 1
ATOM 730 O O . PRO A 1 100 ? -0.381 -2.447 10.812 1.00 97.50 100 PRO A O 1
ATOM 733 N N . GLU A 1 101 ? -0.946 -4.370 11.800 1.00 97.25 101 GLU A N 1
ATOM 734 C CA . GLU A 1 101 ? -0.037 -5.182 10.998 1.00 97.25 101 GLU A CA 1
ATOM 735 C C . GLU A 1 101 ? -0.455 -5.326 9.533 1.00 97.25 101 GLU A C 1
ATOM 737 O O . GLU A 1 101 ? 0.409 -5.518 8.682 1.00 97.25 101 GLU A O 1
ATOM 742 N N . GLY A 1 102 ? -1.749 -5.220 9.219 1.00 98.00 102 GLY A N 1
ATOM 743 C CA . GLY A 1 102 ? -2.223 -5.193 7.839 1.00 98.00 102 GLY A CA 1
ATOM 744 C C . GLY A 1 102 ? -1.811 -3.896 7.149 1.00 98.00 102 GLY A C 1
ATOM 745 O O . GLY A 1 102 ? -1.259 -3.933 6.048 1.00 98.00 102 GLY A O 1
ATOM 746 N N . ARG A 1 103 ? -1.960 -2.759 7.839 1.00 98.19 103 ARG A N 1
ATOM 747 C CA . ARG A 1 103 ? -1.448 -1.457 7.392 1.00 98.19 103 ARG A CA 1
ATOM 748 C C . ARG A 1 103 ? 0.059 -1.512 7.129 1.00 98.19 103 ARG A C 1
ATOM 750 O O . ARG A 1 103 ? 0.505 -1.046 6.080 1.00 98.19 103 ARG A O 1
ATOM 757 N N . GLY A 1 104 ? 0.831 -2.090 8.050 1.00 98.25 104 GLY A N 1
ATOM 758 C CA . GLY A 1 104 ? 2.274 -2.271 7.878 1.00 98.25 104 GLY A CA 1
ATOM 759 C C . GLY A 1 104 ? 2.624 -3.186 6.702 1.00 98.25 104 GLY A C 1
ATOM 760 O O . GLY A 1 104 ? 3.505 -2.868 5.906 1.00 98.25 104 GLY A O 1
ATOM 761 N N . PHE A 1 105 ? 1.881 -4.280 6.530 1.00 98.25 105 PHE A N 1
ATOM 762 C CA . PHE A 1 105 ? 2.131 -5.262 5.479 1.00 98.25 105 PHE A CA 1
ATOM 763 C C . PHE A 1 105 ? 2.092 -4.662 4.067 1.00 98.25 105 PHE A C 1
ATOM 765 O O . PHE A 1 105 ? 2.941 -5.007 3.243 1.00 98.25 105 PHE A O 1
ATOM 772 N N . LEU A 1 106 ? 1.177 -3.722 3.790 1.00 97.75 106 LEU A N 1
ATOM 773 C CA . LEU A 1 106 ? 1.046 -3.095 2.465 1.00 97.75 106 LEU A CA 1
ATOM 774 C C . LEU A 1 106 ? 2.339 -2.421 1.975 1.00 97.75 106 LEU A C 1
ATOM 776 O O . LEU A 1 106 ? 2.610 -2.424 0.777 1.00 97.75 106 LEU A O 1
ATOM 780 N N . VAL A 1 107 ? 3.160 -1.893 2.886 1.00 98.19 107 VAL A N 1
ATOM 781 C CA . VAL A 1 107 ? 4.436 -1.228 2.554 1.00 98.19 107 VAL A CA 1
ATOM 782 C C . VAL A 1 107 ? 5.652 -2.145 2.723 1.00 98.19 107 VAL A C 1
ATOM 784 O O . VAL A 1 107 ? 6.784 -1.734 2.482 1.00 98.19 107 VAL A O 1
ATOM 787 N N . GLN A 1 108 ? 5.428 -3.400 3.118 1.00 97.81 108 GLN A N 1
ATOM 788 C CA . GLN A 1 108 ? 6.461 -4.422 3.302 1.00 97.81 108 GLN A CA 1
ATOM 789 C C . GLN A 1 108 ? 6.511 -5.444 2.159 1.00 97.81 108 GLN A C 1
ATOM 791 O O . GLN A 1 108 ? 7.455 -6.237 2.097 1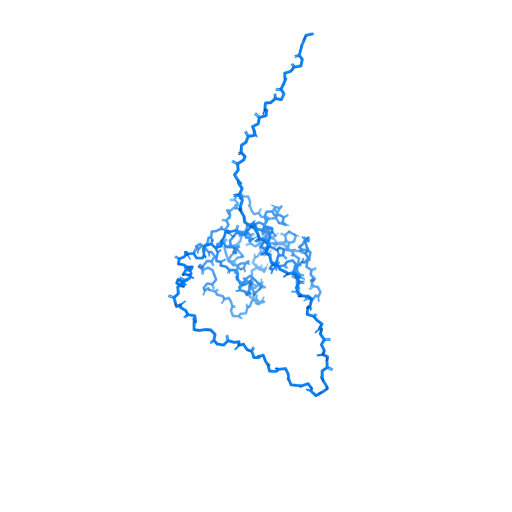.00 97.81 108 GLN A O 1
ATOM 796 N N . VAL A 1 109 ? 5.534 -5.438 1.244 1.00 95.44 109 VAL A N 1
ATOM 797 C CA . VAL A 1 109 ? 5.508 -6.375 0.113 1.00 95.44 109 VAL A CA 1
ATOM 798 C C . VAL A 1 109 ? 6.754 -6.220 -0.777 1.00 95.44 109 VAL A C 1
ATOM 800 O O . VAL A 1 109 ? 7.251 -5.100 -0.944 1.00 95.44 109 VAL A O 1
ATOM 803 N N . PRO A 1 110 ? 7.265 -7.308 -1.391 1.00 93.31 110 PRO A N 1
ATOM 804 C CA . PRO A 1 110 ? 8.469 -7.264 -2.22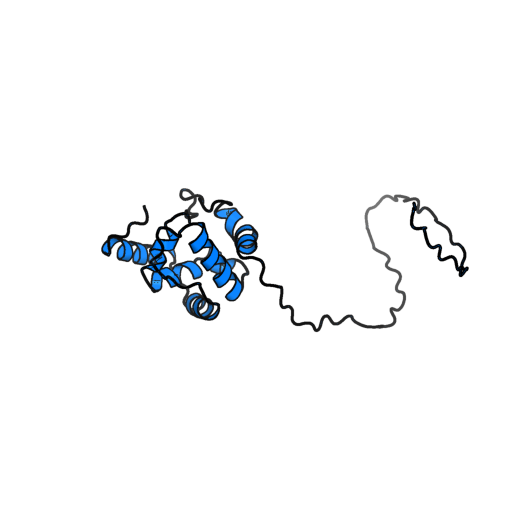2 1.00 93.31 110 PRO A CA 1
ATOM 805 C C . PRO A 1 110 ? 8.418 -6.198 -3.321 1.00 93.31 110 PRO A C 1
ATOM 807 O O . PRO A 1 110 ? 9.406 -5.503 -3.536 1.00 93.31 110 PRO A O 1
ATOM 810 N N . GLY A 1 111 ? 7.255 -6.013 -3.960 1.00 92.94 111 GLY A N 1
ATOM 811 C CA . GLY A 1 111 ? 7.057 -4.985 -4.985 1.00 92.94 111 GLY A CA 1
ATOM 812 C C . GLY A 1 111 ? 7.334 -3.569 -4.473 1.00 92.94 111 GLY A C 1
ATOM 813 O O . GLY A 1 111 ? 8.121 -2.849 -5.076 1.00 92.94 111 GLY A O 1
ATOM 814 N N . ALA A 1 112 ? 6.770 -3.190 -3.322 1.00 94.56 112 ALA A N 1
ATOM 815 C CA . ALA A 1 112 ? 7.001 -1.881 -2.709 1.00 94.56 112 ALA A CA 1
ATOM 816 C C . ALA A 1 112 ? 8.462 -1.717 -2.259 1.00 94.56 112 ALA A C 1
ATOM 818 O O . ALA A 1 112 ? 9.092 -0.689 -2.498 1.00 94.56 112 ALA A O 1
ATOM 819 N N . ASN A 1 113 ? 9.033 -2.756 -1.647 1.00 93.88 113 ASN A N 1
ATOM 820 C CA . ASN A 1 113 ? 10.388 -2.698 -1.111 1.00 93.88 113 ASN A CA 1
ATOM 821 C C . ASN A 1 113 ? 11.484 -2.633 -2.180 1.00 93.88 113 ASN A C 1
ATOM 823 O O . ASN A 1 113 ? 12.532 -2.041 -1.910 1.00 93.88 113 ASN A O 1
ATOM 827 N N . ASN A 1 114 ? 11.231 -3.192 -3.365 1.00 94.50 114 ASN A N 1
ATOM 828 C CA . ASN A 1 114 ? 12.187 -3.275 -4.469 1.00 94.50 114 ASN A CA 1
ATOM 829 C C . ASN A 1 114 ? 11.903 -2.264 -5.597 1.00 94.50 114 ASN A C 1
ATOM 831 O O . ASN A 1 114 ? 12.594 -2.274 -6.610 1.00 94.50 114 ASN A O 1
ATOM 835 N N . ALA A 1 115 ? 10.928 -1.362 -5.425 1.00 95.19 115 ALA A N 1
ATOM 836 C CA . ALA A 1 115 ? 10.512 -0.387 -6.441 1.00 95.19 115 ALA A CA 1
ATOM 837 C C . ALA A 1 115 ? 11.536 0.731 -6.733 1.00 95.19 115 ALA A C 1
ATOM 839 O O . ALA A 1 115 ? 11.295 1.564 -7.606 1.00 95.19 115 ALA A O 1
ATOM 840 N N . GLY A 1 116 ? 12.643 0.806 -5.984 1.00 95.62 116 GLY A N 1
ATOM 841 C CA . GLY A 1 116 ? 13.597 1.922 -6.060 1.00 95.62 116 GLY A CA 1
ATOM 842 C C . GLY A 1 116 ? 13.063 3.236 -5.473 1.00 95.62 116 GLY A C 1
ATOM 843 O O . GLY A 1 116 ? 13.616 4.298 -5.742 1.00 95.62 116 GLY A O 1
ATOM 844 N N . LEU A 1 117 ? 11.984 3.169 -4.685 1.00 97.31 117 LEU A N 1
ATOM 845 C CA . LEU A 1 117 ? 11.330 4.321 -4.070 1.00 97.31 117 LEU A CA 1
ATOM 846 C C . LEU A 1 117 ? 11.797 4.535 -2.623 1.00 97.31 117 LEU A C 1
ATOM 848 O O . LEU A 1 117 ? 11.977 3.585 -1.847 1.00 97.31 117 LEU A O 1
ATOM 852 N N . ASN A 1 118 ? 11.959 5.805 -2.251 1.00 97.31 118 ASN A N 1
ATOM 853 C CA . ASN A 1 118 ? 12.199 6.200 -0.864 1.00 97.31 118 ASN A CA 1
ATOM 854 C C . ASN A 1 118 ? 10.903 6.154 -0.031 1.00 97.31 118 ASN A C 1
ATOM 856 O O . ASN A 1 118 ? 9.806 5.978 -0.564 1.00 97.31 118 ASN A O 1
ATOM 860 N N . ASP A 1 119 ? 11.021 6.315 1.286 1.00 98.44 119 ASP A N 1
ATOM 861 C CA . ASP A 1 119 ? 9.887 6.139 2.202 1.00 98.44 119 ASP A CA 1
ATOM 862 C C . ASP A 1 119 ? 8.767 7.163 1.983 1.00 98.44 119 ASP A C 1
ATOM 864 O O . ASP A 1 119 ? 7.591 6.806 2.027 1.00 98.44 119 ASP A O 1
ATOM 868 N N . ALA A 1 120 ? 9.105 8.412 1.650 1.00 98.00 120 ALA A N 1
ATOM 869 C CA . ALA A 1 120 ? 8.118 9.442 1.328 1.00 98.00 120 ALA A CA 1
ATOM 870 C C . ALA A 1 120 ? 7.349 9.123 0.034 1.00 98.00 120 ALA A C 1
ATOM 872 O O . ALA A 1 120 ? 6.138 9.333 -0.046 1.00 98.00 120 ALA A O 1
ATOM 873 N N . GLN A 1 121 ? 8.028 8.574 -0.975 1.00 98.19 121 GLN A N 1
ATOM 874 C CA . GLN A 1 121 ? 7.402 8.134 -2.222 1.00 98.19 121 GLN A CA 1
ATOM 875 C C . GLN A 1 121 ? 6.502 6.912 -2.004 1.00 98.19 121 GLN A C 1
ATOM 877 O O . GLN A 1 121 ? 5.386 6.887 -2.523 1.00 98.19 121 GLN A O 1
ATOM 882 N N . ILE A 1 122 ? 6.943 5.932 -1.205 1.00 98.44 122 ILE A N 1
ATOM 883 C CA . ILE A 1 122 ? 6.121 4.772 -0.829 1.00 98.44 122 ILE A CA 1
ATOM 884 C C . ILE A 1 122 ? 4.887 5.211 -0.033 1.00 98.44 122 ILE A C 1
ATOM 886 O O . ILE A 1 122 ? 3.782 4.747 -0.319 1.00 98.44 122 ILE A O 1
ATOM 890 N N . ALA A 1 123 ? 5.036 6.148 0.9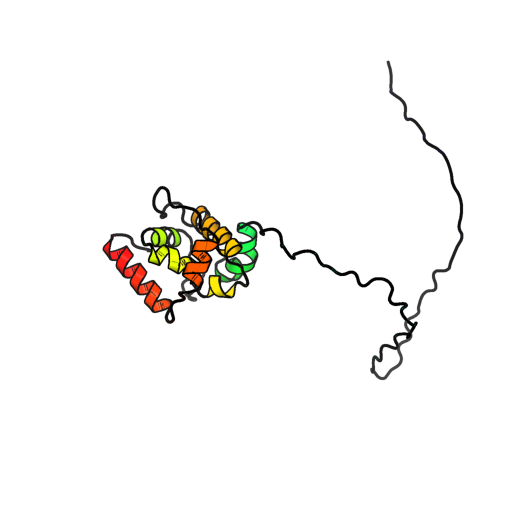04 1.00 98.56 123 ALA A N 1
ATOM 891 C CA . ALA A 1 123 ? 3.916 6.717 1.645 1.00 98.56 123 ALA A CA 1
ATOM 892 C C . ALA A 1 123 ? 2.904 7.402 0.710 1.00 98.56 123 ALA A C 1
ATOM 894 O O . ALA A 1 123 ? 1.698 7.141 0.784 1.00 98.56 123 ALA A O 1
ATOM 895 N N . ALA A 1 124 ? 3.392 8.226 -0.223 1.00 98.31 124 ALA A N 1
ATOM 896 C CA . ALA A 1 124 ? 2.556 8.935 -1.186 1.00 98.31 124 ALA A CA 1
ATOM 897 C C . ALA A 1 124 ? 1.798 7.977 -2.121 1.00 98.31 124 ALA A C 1
ATOM 899 O O . ALA A 1 124 ? 0.580 8.106 -2.272 1.00 98.31 124 ALA A O 1
ATOM 900 N N . VAL A 1 125 ? 2.484 6.999 -2.727 1.00 98.00 125 VAL A N 1
ATOM 901 C CA . VAL A 1 125 ? 1.847 6.054 -3.660 1.00 98.00 125 VAL A CA 1
ATOM 902 C C . VAL A 1 125 ? 0.887 5.110 -2.941 1.00 98.00 125 VAL A C 1
ATOM 904 O O . VAL A 1 125 ? -0.215 4.902 -3.432 1.00 98.00 125 VAL A O 1
ATOM 907 N N . THR A 1 126 ? 1.228 4.612 -1.749 1.00 98.38 126 THR A N 1
ATOM 908 C CA . THR A 1 126 ? 0.349 3.709 -0.983 1.00 98.38 126 THR A CA 1
ATOM 909 C C . THR A 1 126 ? -0.927 4.421 -0.543 1.00 98.38 126 THR A C 1
ATOM 911 O O . THR A 1 126 ? -2.023 3.888 -0.701 1.00 98.38 126 THR A O 1
ATOM 914 N N . THR A 1 127 ? -0.806 5.666 -0.069 1.00 98.50 127 THR A N 1
ATOM 915 C CA . THR A 1 127 ? -1.968 6.512 0.244 1.00 98.50 127 THR A CA 1
ATOM 916 C C . THR A 1 127 ? -2.854 6.704 -0.983 1.00 98.50 127 THR A C 1
ATOM 918 O O . THR A 1 127 ? -4.074 6.584 -0.896 1.00 98.50 127 THR A O 1
ATOM 921 N N . TRP A 1 128 ? -2.251 6.988 -2.138 1.00 98.19 128 TRP A N 1
ATOM 922 C CA . TRP A 1 128 ? -2.993 7.165 -3.381 1.00 98.19 128 TRP A CA 1
ATOM 923 C C . TRP A 1 128 ? -3.697 5.873 -3.817 1.00 98.19 128 TRP A C 1
ATOM 925 O O . TRP A 1 128 ? -4.884 5.925 -4.124 1.00 98.19 128 TRP A O 1
ATOM 935 N N . LEU A 1 129 ? -3.020 4.720 -3.766 1.00 97.75 129 LEU A N 1
ATOM 936 C CA . LEU A 1 129 ? -3.594 3.408 -4.090 1.00 97.75 129 LEU A CA 1
ATOM 937 C C . LEU A 1 129 ? -4.846 3.113 -3.260 1.00 97.75 129 LEU A C 1
ATOM 939 O O . LEU A 1 129 ? -5.867 2.705 -3.809 1.00 97.75 129 LEU A O 1
ATOM 943 N N . LEU A 1 130 ? -4.791 3.361 -1.951 1.00 98.31 130 LEU A N 1
ATOM 944 C CA . LEU A 1 130 ? -5.923 3.146 -1.049 1.00 98.31 130 LEU A CA 1
ATOM 945 C C . LEU A 1 130 ? -7.104 4.056 -1.390 1.00 98.31 130 LEU A C 1
ATOM 947 O O . LEU A 1 130 ? -8.229 3.575 -1.499 1.00 98.31 130 LEU A O 1
ATOM 951 N N . SER A 1 131 ? -6.846 5.342 -1.632 1.00 97.75 131 SER A N 1
ATOM 952 C CA . SER A 1 131 ? -7.887 6.302 -2.012 1.00 97.75 131 SER A CA 1
ATOM 953 C C . SER A 1 131 ? -8.495 6.025 -3.388 1.00 97.75 131 SER A C 1
ATOM 955 O O . SER A 1 131 ? -9.671 6.307 -3.592 1.00 97.75 131 SER A O 1
ATOM 957 N N . GLN A 1 132 ? -7.713 5.519 -4.346 1.00 97.56 132 GLN A N 1
ATOM 958 C CA . GLN A 1 132 ? -8.196 5.257 -5.704 1.00 97.56 132 GLN A CA 1
ATOM 959 C C . GLN A 1 132 ? -8.883 3.904 -5.845 1.00 97.56 132 GLN A C 1
ATOM 961 O O . GLN A 1 132 ? -9.950 3.819 -6.443 1.00 97.56 132 GLN A O 1
ATOM 966 N N . PHE A 1 133 ? -8.268 2.848 -5.320 1.00 97.62 133 PHE A N 1
ATOM 967 C CA . PHE A 1 133 ? -8.689 1.480 -5.604 1.00 97.62 133 PHE A CA 1
ATOM 968 C C . PHE A 1 133 ? -9.461 0.841 -4.458 1.00 97.62 133 PHE A C 1
ATOM 970 O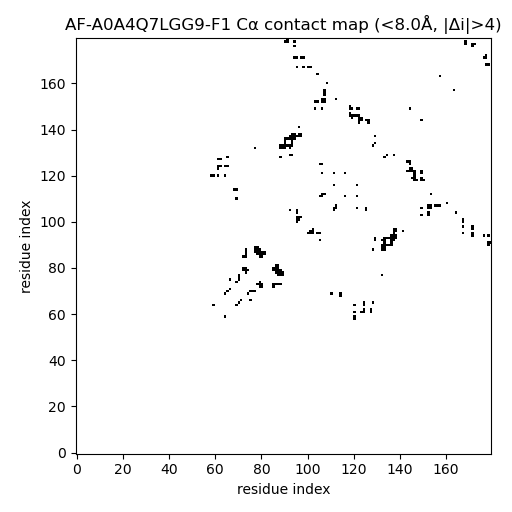 O . PHE A 1 133 ? -10.236 -0.074 -4.699 1.00 97.62 133 PHE A O 1
ATOM 977 N N . SER A 1 134 ? -9.294 1.303 -3.219 1.00 97.19 134 SER A N 1
ATOM 978 C CA . SER A 1 134 ? -9.947 0.694 -2.054 1.00 97.19 134 SER A CA 1
ATOM 979 C C . SER A 1 134 ? -10.650 1.681 -1.099 1.00 97.19 134 SER A C 1
ATOM 981 O O . SER A 1 134 ? -10.629 1.454 0.113 1.00 97.19 134 SER A O 1
ATOM 983 N N . PRO A 1 135 ? -11.309 2.760 -1.576 1.00 96.69 135 PRO A N 1
ATOM 984 C CA . PRO A 1 135 ? -11.937 3.721 -0.669 1.00 96.69 135 PRO A CA 1
ATOM 985 C C . PRO A 1 135 ? -13.129 3.129 0.098 1.00 96.69 135 PRO A C 1
ATOM 987 O O . PRO A 1 135 ? -13.362 3.506 1.240 1.00 96.69 135 PRO A O 1
ATOM 990 N N . ALA A 1 136 ? -13.872 2.193 -0.505 1.00 96.38 136 ALA A N 1
ATOM 991 C CA . ALA A 1 136 ? -15.097 1.627 0.073 1.00 96.38 136 ALA A CA 1
ATOM 992 C C . ALA A 1 136 ? -14.850 0.628 1.219 1.00 96.38 136 ALA A C 1
ATOM 994 O O . ALA A 1 136 ? -15.745 0.371 2.018 1.00 96.38 136 ALA A O 1
ATOM 995 N N . THR A 1 137 ? -13.655 0.045 1.286 1.00 97.75 137 THR A N 1
ATOM 996 C CA . THR A 1 137 ? -13.293 -1.020 2.237 1.00 97.75 137 THR A CA 1
ATOM 997 C C . THR A 1 137 ? -12.370 -0.525 3.349 1.00 97.75 137 THR A C 1
ATOM 999 O O . THR A 1 137 ? -12.216 -1.193 4.376 1.00 97.75 137 THR A O 1
ATOM 1002 N N . ALA A 1 138 ? -11.763 0.650 3.162 1.00 97.50 138 ALA A N 1
ATOM 1003 C CA . ALA A 1 138 ? -10.954 1.313 4.169 1.00 97.50 138 ALA A CA 1
ATOM 1004 C C . ALA A 1 138 ? -11.815 1.753 5.375 1.00 97.50 138 ALA A C 1
ATOM 1006 O O . ALA A 1 138 ? -12.948 2.203 5.191 1.00 97.50 138 ALA A O 1
ATOM 1007 N N . PRO A 1 139 ? -11.305 1.649 6.617 1.00 97.06 139 PRO A N 1
ATOM 1008 C CA . PRO A 1 139 ? -12.049 2.055 7.800 1.00 97.06 139 PRO A CA 1
ATOM 1009 C C . PRO A 1 139 ? -12.291 3.576 7.801 1.00 97.06 139 PRO A C 1
ATOM 1011 O O . PRO A 1 139 ? -11.424 4.335 7.352 1.00 97.06 139 PRO A O 1
ATOM 1014 N N . PRO A 1 140 ? -13.434 4.057 8.323 1.00 95.44 140 PRO A N 1
ATOM 1015 C CA . PRO A 1 140 ? -13.724 5.486 8.395 1.00 95.44 140 PRO A CA 1
ATOM 1016 C C . PRO A 1 140 ? -12.610 6.266 9.103 1.00 95.44 140 PRO A C 1
ATOM 1018 O O . PRO A 1 140 ? -12.130 5.865 10.161 1.00 95.44 140 PRO A O 1
ATOM 1021 N N . GLY A 1 141 ? -12.201 7.396 8.521 1.00 95.38 141 GLY A N 1
ATOM 1022 C CA . GLY A 1 141 ? -11.189 8.272 9.118 1.00 95.38 141 GLY A CA 1
ATOM 1023 C C . GLY A 1 141 ? -9.756 7.726 9.095 1.00 95.38 141 GLY A C 1
ATOM 1024 O O . GLY A 1 141 ? -8.904 8.254 9.813 1.00 95.38 141 GLY A O 1
ATOM 1025 N N . TRP A 1 142 ? -9.463 6.695 8.292 1.00 97.56 142 TRP A N 1
ATOM 1026 C CA . TRP A 1 142 ? -8.090 6.226 8.103 1.00 97.56 142 TRP A CA 1
ATOM 1027 C C . TRP A 1 142 ? -7.161 7.373 7.673 1.00 97.56 142 TRP A C 1
ATOM 1029 O O . TRP A 1 142 ? -7.541 8.278 6.927 1.00 97.56 142 TRP A O 1
ATOM 1039 N N . ARG A 1 143 ? -5.922 7.346 8.170 1.00 97.69 143 ARG A N 1
ATOM 1040 C CA . ARG A 1 143 ? -4.949 8.421 7.948 1.00 97.69 143 ARG A CA 1
ATOM 1041 C C . ARG A 1 143 ? -4.011 8.091 6.780 1.00 97.69 143 ARG A C 1
ATOM 1043 O O . ARG A 1 143 ? -3.557 6.941 6.689 1.00 97.69 143 ARG A O 1
ATOM 1050 N N . PRO A 1 144 ? -3.661 9.085 5.939 1.00 98.25 144 PRO A N 1
ATOM 1051 C CA . PRO A 1 144 ? -2.580 8.966 4.963 1.00 98.25 144 PRO A CA 1
ATOM 1052 C C . PRO A 1 144 ? -1.299 8.402 5.573 1.00 98.25 144 PRO A C 1
ATOM 1054 O O . PRO A 1 144 ? -1.037 8.622 6.756 1.00 98.25 144 PRO A O 1
ATOM 1057 N N . TYR A 1 145 ? -0.521 7.680 4.768 1.00 98.56 145 TYR A N 1
ATOM 1058 C CA . TYR A 1 145 ? 0.781 7.185 5.195 1.00 98.56 145 TYR A CA 1
ATOM 1059 C C . TYR A 1 145 ? 1.783 8.333 5.360 1.00 98.56 145 TYR A C 1
ATOM 1061 O O . TYR A 1 145 ? 1.792 9.262 4.549 1.00 98.56 145 TYR A O 1
ATOM 1069 N N . THR A 1 146 ? 2.658 8.245 6.359 1.00 98.56 146 THR A N 1
ATOM 1070 C CA . THR A 1 146 ? 3.824 9.130 6.518 1.00 98.56 146 THR A CA 1
ATOM 1071 C C . THR A 1 146 ? 5.129 8.427 6.141 1.00 98.56 146 THR A C 1
ATOM 1073 O O . THR A 1 146 ? 5.205 7.199 6.091 1.00 98.56 146 THR A O 1
ATOM 1076 N N . ALA A 1 147 ? 6.179 9.199 5.855 1.00 98.50 147 ALA A N 1
ATOM 1077 C CA . ALA A 1 147 ? 7.488 8.627 5.543 1.00 98.50 147 ALA A CA 1
ATOM 1078 C C . ALA A 1 147 ? 8.071 7.873 6.751 1.00 98.50 147 ALA A C 1
ATOM 1080 O O . ALA A 1 147 ? 8.671 6.814 6.598 1.00 98.50 147 ALA A O 1
ATOM 1081 N N . GLU A 1 148 ? 7.845 8.388 7.958 1.00 98.62 148 GLU A N 1
ATOM 1082 C CA . GLU A 1 148 ? 8.367 7.835 9.207 1.00 98.62 148 GLU A CA 1
ATOM 1083 C C . GLU A 1 148 ? 7.747 6.470 9.517 1.00 98.62 148 GLU A C 1
ATOM 1085 O O . GLU A 1 148 ? 8.470 5.527 9.842 1.00 98.62 148 GLU A O 1
ATOM 1090 N N . GLU A 1 149 ? 6.423 6.326 9.368 1.00 98.38 149 GLU A N 1
ATOM 1091 C CA . GLU A 1 149 ? 5.779 5.025 9.586 1.00 98.38 149 GLU A CA 1
ATOM 1092 C C . GLU A 1 149 ? 6.200 4.004 8.523 1.00 98.38 149 GLU A C 1
ATOM 1094 O O . GLU A 1 149 ? 6.386 2.826 8.828 1.00 98.38 149 GLU A O 1
ATOM 1099 N N . VAL A 1 150 ? 6.413 4.446 7.278 1.00 98.62 150 VAL A N 1
ATOM 1100 C CA . VAL A 1 150 ? 6.914 3.575 6.212 1.00 98.62 150 VAL A CA 1
ATOM 1101 C C . VAL A 1 150 ? 8.328 3.101 6.526 1.00 98.62 150 VAL A C 1
ATOM 1103 O O . VAL A 1 150 ? 8.584 1.900 6.444 1.00 98.62 150 VAL A O 1
ATOM 1106 N N . ALA A 1 151 ? 9.224 4.001 6.934 1.00 98.44 151 ALA A N 1
ATOM 1107 C CA . ALA A 1 151 ? 10.587 3.654 7.325 1.00 98.44 151 ALA A CA 1
ATOM 1108 C C . ALA A 1 151 ? 10.593 2.615 8.459 1.00 98.44 151 ALA A C 1
ATOM 1110 O O . ALA A 1 151 ? 11.296 1.601 8.388 1.00 98.44 151 ALA A O 1
ATOM 1111 N N . GLN A 1 152 ? 9.742 2.816 9.472 1.00 98.25 152 GLN A N 1
ATOM 1112 C CA . GLN A 1 152 ? 9.594 1.885 10.585 1.00 98.25 152 GLN A CA 1
ATOM 1113 C C . GLN A 1 152 ? 9.167 0.493 10.104 1.00 98.25 152 GLN A C 1
ATOM 1115 O O . GLN A 1 152 ? 9.833 -0.495 10.424 1.00 98.25 152 GLN A O 1
ATOM 1120 N N . TRP A 1 153 ? 8.105 0.392 9.301 1.00 98.06 153 TRP A N 1
ATOM 1121 C CA . TRP A 1 153 ? 7.628 -0.898 8.800 1.00 98.06 153 TRP A CA 1
ATOM 1122 C C . TRP A 1 153 ? 8.624 -1.559 7.847 1.00 98.06 153 TRP A C 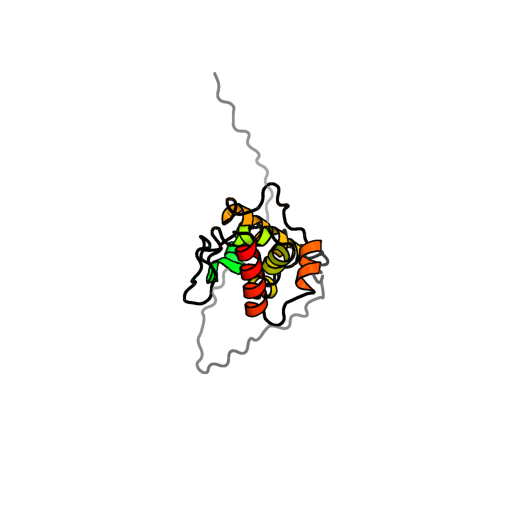1
ATOM 1124 O O . TRP A 1 153 ? 8.863 -2.764 7.948 1.00 98.06 153 TRP A O 1
ATOM 1134 N N . ARG A 1 154 ? 9.271 -0.802 6.956 1.00 96.25 154 ARG A N 1
ATOM 1135 C CA . ARG A 1 154 ? 10.252 -1.343 6.001 1.00 96.25 154 ARG A CA 1
ATOM 1136 C C . ARG A 1 154 ? 11.523 -1.868 6.661 1.00 96.25 154 ARG A C 1
ATOM 1138 O O . ARG A 1 154 ? 12.224 -2.651 6.019 1.00 96.25 154 ARG A O 1
ATOM 1145 N N . SER A 1 155 ? 11.805 -1.488 7.909 1.00 96.56 155 SER A N 1
ATOM 1146 C CA . SER A 1 155 ? 12.882 -2.083 8.713 1.00 96.56 155 SER A CA 1
ATOM 1147 C C . SER A 1 155 ? 12.533 -3.479 9.261 1.00 96.56 155 SER A C 1
ATOM 1149 O O . SER A 1 155 ? 13.426 -4.252 9.591 1.00 96.56 155 SER A O 1
ATOM 1151 N N . GLN A 1 156 ? 11.244 -3.837 9.296 1.00 95.31 156 GLN A N 1
ATOM 1152 C CA . GLN A 1 156 ? 10.711 -5.065 9.903 1.00 95.31 156 GLN A CA 1
ATOM 1153 C C . GLN A 1 156 ? 10.108 -6.004 8.849 1.00 95.31 156 GLN A C 1
ATOM 1155 O O . GLN A 1 156 ? 8.953 -6.422 8.946 1.00 95.31 156 GLN A O 1
ATOM 1160 N N . ARG A 1 157 ? 10.861 -6.295 7.786 1.00 93.50 157 ARG A N 1
ATOM 1161 C CA . ARG A 1 157 ? 10.348 -7.078 6.650 1.00 93.50 157 ARG A CA 1
ATOM 1162 C C . ARG A 1 157 ? 10.086 -8.530 7.065 1.00 93.50 157 ARG A C 1
ATOM 1164 O O . ARG A 1 157 ? 10.986 -9.153 7.628 1.00 93.50 157 ARG A O 1
ATOM 1171 N N . PRO A 1 158 ? 8.907 -9.095 6.751 1.00 95.38 158 PRO A N 1
ATOM 1172 C CA . PRO A 1 158 ? 8.663 -10.515 6.961 1.00 95.38 158 PRO A CA 1
ATOM 1173 C C . PRO A 1 158 ? 9.635 -11.356 6.128 1.00 95.38 158 PRO A C 1
ATOM 1175 O O . PRO A 1 158 ? 9.806 -11.093 4.938 1.00 95.38 158 PRO A O 1
ATOM 1178 N N . ALA A 1 159 ? 10.238 -12.379 6.736 1.00 94.69 159 ALA A N 1
ATOM 1179 C CA . ALA A 1 159 ? 11.051 -13.354 6.006 1.00 94.69 159 ALA A CA 1
ATOM 1180 C C . ALA A 1 159 ? 10.188 -14.189 5.045 1.00 94.69 159 ALA A C 1
ATOM 1182 O O . ALA A 1 159 ? 10.586 -14.444 3.912 1.00 94.69 159 ALA A O 1
ATOM 1183 N N . ASP A 1 160 ? 8.979 -14.547 5.487 1.00 96.69 160 ASP A N 1
ATOM 1184 C CA . ASP A 1 160 ? 7.960 -15.201 4.674 1.00 96.69 160 ASP A CA 1
ATOM 1185 C C . ASP A 1 160 ? 6.755 -14.266 4.497 1.00 96.69 160 ASP A C 1
ATOM 1187 O O . ASP A 1 160 ? 5.902 -14.102 5.375 1.00 96.69 160 ASP A O 1
ATOM 1191 N N . VAL A 1 161 ? 6.706 -13.609 3.340 1.00 95.06 161 VAL A N 1
ATOM 1192 C CA . VAL A 1 161 ? 5.642 -12.663 2.983 1.00 95.06 161 VAL A CA 1
ATOM 1193 C C . VAL A 1 161 ? 4.305 -13.381 2.778 1.00 95.06 161 VAL A C 1
ATOM 1195 O O . VAL A 1 161 ? 3.257 -12.818 3.101 1.00 95.06 161 VAL A O 1
ATOM 1198 N N . ALA A 1 162 ? 4.319 -14.612 2.258 1.00 94.88 162 ALA A N 1
ATOM 1199 C CA . ALA A 1 162 ? 3.105 -15.367 1.968 1.00 94.88 162 ALA A CA 1
ATOM 1200 C C . ALA A 1 162 ? 2.445 -15.853 3.263 1.00 94.88 162 ALA A C 1
ATOM 1202 O O . ALA A 1 162 ? 1.248 -15.624 3.455 1.00 94.88 162 ALA A O 1
ATOM 1203 N N . ALA A 1 163 ? 3.232 -16.426 4.180 1.00 97.69 163 ALA A N 1
ATOM 1204 C CA . ALA A 1 163 ? 2.763 -16.799 5.510 1.00 97.69 163 ALA A CA 1
ATOM 1205 C C . ALA A 1 163 ? 2.244 -15.573 6.269 1.00 97.69 163 ALA A C 1
ATOM 1207 O O . ALA A 1 163 ? 1.121 -15.592 6.778 1.00 97.69 163 ALA A O 1
ATOM 1208 N N . ARG A 1 164 ? 2.988 -14.456 6.246 1.00 97.88 164 ARG A N 1
ATOM 1209 C CA . ARG A 1 164 ? 2.546 -13.222 6.904 1.00 97.88 164 ARG A CA 1
ATOM 1210 C C . ARG A 1 164 ? 1.221 -12.706 6.348 1.00 97.88 164 ARG A C 1
ATOM 1212 O O . ARG A 1 164 ? 0.350 -12.289 7.112 1.00 97.88 164 ARG A O 1
ATOM 1219 N N . ARG A 1 165 ? 1.040 -12.746 5.026 1.00 96.56 165 ARG A N 1
ATOM 1220 C CA . ARG A 1 165 ? -0.238 -12.390 4.404 1.00 96.56 165 ARG A CA 1
ATOM 1221 C C . ARG A 1 165 ? -1.351 -13.308 4.900 1.00 96.56 165 ARG A C 1
ATOM 1223 O O . ARG A 1 165 ? -2.399 -12.808 5.292 1.00 96.56 165 ARG A O 1
ATOM 1230 N N . ALA A 1 166 ? -1.134 -14.622 4.885 1.00 97.12 166 ALA A N 1
ATOM 1231 C CA . ALA A 1 166 ? -2.136 -15.601 5.297 1.00 97.12 166 ALA A CA 1
ATOM 1232 C C . ALA A 1 166 ? -2.601 -15.384 6.747 1.00 97.12 166 ALA A C 1
ATOM 1234 O O . ALA A 1 166 ? -3.804 -15.403 7.004 1.00 97.12 166 ALA A O 1
ATOM 1235 N N . GLU A 1 167 ? -1.681 -15.085 7.668 1.00 98.12 167 GLU A N 1
ATOM 1236 C CA . GLU A 1 167 ? -2.002 -14.730 9.058 1.00 98.12 167 GLU A CA 1
ATOM 1237 C C . GLU A 1 167 ? -2.927 -13.509 9.152 1.00 98.12 167 GLU A C 1
ATOM 1239 O O . GLU A 1 167 ? -3.941 -13.539 9.851 1.00 98.12 167 GLU A O 1
ATOM 1244 N N . ILE A 1 168 ? -2.594 -12.430 8.435 1.00 98.19 168 ILE A N 1
ATOM 1245 C CA . ILE A 1 168 ? -3.381 -11.190 8.437 1.00 98.19 168 ILE A CA 1
ATOM 1246 C C . ILE A 1 168 ? -4.778 -11.453 7.870 1.00 98.19 168 ILE A C 1
ATOM 1248 O O . ILE A 1 168 ? -5.772 -11.048 8.470 1.00 98.19 168 ILE A O 1
ATOM 1252 N N . VAL A 1 169 ? -4.870 -12.181 6.753 1.00 97.31 169 VAL A N 1
ATOM 1253 C CA . VAL A 1 169 ? -6.157 -12.541 6.140 1.00 97.31 169 VAL A CA 1
ATOM 1254 C C . VAL A 1 169 ? -7.004 -13.394 7.082 1.00 97.31 169 VAL A C 1
ATOM 1256 O O . VAL A 1 169 ? -8.201 -13.145 7.215 1.00 97.31 169 VAL A O 1
ATOM 1259 N N . ALA A 1 170 ? -6.408 -14.366 7.774 1.00 97.94 170 ALA A N 1
ATOM 1260 C CA . ALA A 1 170 ? -7.124 -15.184 8.748 1.00 97.94 170 ALA A CA 1
ATOM 1261 C C . ALA A 1 170 ? -7.696 -14.335 9.897 1.00 97.94 170 ALA A C 1
ATOM 1263 O O . ALA A 1 170 ? -8.842 -14.537 10.302 1.00 97.94 170 ALA A O 1
ATOM 1264 N N . ARG A 1 171 ? -6.936 -13.343 10.381 1.00 98.25 171 ARG A N 1
ATOM 1265 C CA . ARG A 1 171 ? -7.393 -12.413 11.425 1.00 98.25 171 ARG A CA 1
ATOM 1266 C C . ARG A 1 171 ? -8.504 -11.481 10.949 1.00 98.25 171 ARG A C 1
ATOM 1268 O O . ARG A 1 171 ? -9.466 -11.291 11.685 1.00 98.25 171 ARG A O 1
ATOM 1275 N N . LEU A 1 172 ? -8.410 -10.951 9.728 1.00 98.06 172 LEU A N 1
ATOM 1276 C CA . LEU A 1 172 ? -9.490 -10.165 9.118 1.00 98.06 172 LEU A CA 1
ATOM 1277 C C . LEU A 1 172 ? -10.769 -11.001 8.996 1.00 98.06 172 LEU A C 1
ATOM 1279 O O . LEU A 1 172 ? -11.839 -10.567 9.422 1.00 98.06 172 LEU A O 1
ATOM 1283 N N . LYS A 1 173 ? -10.650 -12.247 8.524 1.00 97.81 173 LYS A N 1
ATOM 1284 C CA . LYS A 1 173 ? -11.787 -13.166 8.404 1.00 97.81 173 LYS A CA 1
ATOM 1285 C C . LYS A 1 173 ? -12.446 -13.450 9.754 1.00 97.81 173 LYS A C 1
ATOM 1287 O O . LYS A 1 173 ? -13.670 -13.481 9.834 1.00 97.81 173 LYS A O 1
ATOM 1292 N N . ALA A 1 174 ? -11.659 -13.606 10.820 1.00 97.62 174 ALA A N 1
ATOM 1293 C CA . ALA A 1 174 ? -12.179 -13.774 12.179 1.00 97.62 174 ALA A CA 1
ATOM 1294 C C . ALA A 1 174 ? -12.960 -12.544 12.693 1.00 97.62 174 ALA A C 1
ATOM 1296 O O . ALA A 1 174 ? -13.793 -12.686 13.583 1.00 97.62 174 ALA A O 1
ATOM 1297 N N . GLN A 1 175 ? -1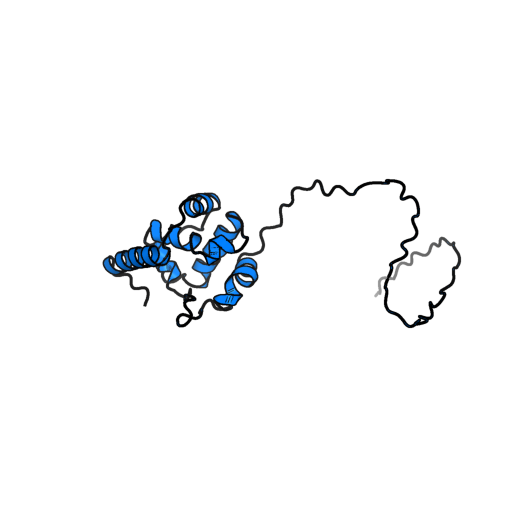2.736 -11.359 12.114 1.00 96.75 175 GLN A N 1
ATOM 1298 C CA . GLN A 1 175 ? -13.502 -10.132 12.374 1.00 96.75 175 GLN A CA 1
ATOM 1299 C C . GLN A 1 175 ? -14.689 -9.943 11.409 1.00 96.75 175 GLN A C 1
ATOM 1301 O O . GLN A 1 175 ? -15.322 -8.891 11.409 1.00 96.75 175 GLN A O 1
ATOM 1306 N N . GLY A 1 176 ? -14.996 -10.942 10.574 1.00 97.19 176 GLY A N 1
ATOM 1307 C CA . GLY A 1 176 ? -16.060 -10.859 9.570 1.00 97.19 176 GLY A CA 1
ATOM 1308 C C . GLY A 1 176 ? -15.674 -10.081 8.308 1.00 97.19 176 GLY A C 1
ATOM 1309 O O . GLY A 1 176 ? -16.545 -9.763 7.504 1.00 97.19 176 GLY A O 1
ATOM 1310 N N . ILE A 1 177 ? -14.386 -9.784 8.111 1.00 96.25 177 ILE A N 1
ATOM 1311 C CA . ILE A 1 177 ? -13.873 -9.066 6.941 1.00 96.25 177 ILE A CA 1
ATOM 1312 C C . ILE A 1 177 ? -13.279 -10.083 5.958 1.00 96.25 177 ILE A C 1
ATOM 1314 O O . ILE A 1 177 ? -12.210 -10.643 6.206 1.00 96.25 177 ILE A O 1
ATOM 1318 N N . SER A 1 178 ? -13.962 -10.326 4.835 1.00 90.75 178 SER A N 1
ATOM 1319 C CA . SER A 1 178 ? -13.442 -11.161 3.740 1.00 90.75 178 SER A CA 1
ATOM 1320 C C . SER A 1 178 ? -12.801 -10.301 2.655 1.00 90.75 178 SER A C 1
ATOM 1322 O O . SER A 1 178 ? -13.292 -9.216 2.360 1.00 90.75 178 SER A O 1
ATOM 1324 N N . LEU A 1 179 ? -11.712 -10.786 2.052 1.00 84.44 179 LEU A N 1
ATOM 1325 C CA . LEU A 1 179 ? -11.068 -10.112 0.916 1.00 84.44 179 LEU A CA 1
ATOM 1326 C C . LEU A 1 179 ? -11.718 -10.449 -0.434 1.00 84.44 179 LEU A C 1
ATOM 1328 O O . LEU A 1 179 ? -11.456 -9.738 -1.401 1.00 84.44 179 LEU A O 1
ATOM 1332 N N . TYR A 1 180 ? -12.519 -11.521 -0.478 1.00 77.31 180 TYR A N 1
ATOM 1333 C CA . TYR A 1 180 ? -13.248 -12.051 -1.636 1.00 77.31 180 TYR A CA 1
ATOM 1334 C C . TYR A 1 180 ? -14.525 -12.756 -1.175 1.00 77.31 180 TYR A C 1
ATOM 1336 O O . TYR A 1 180 ? -14.522 -13.267 -0.025 1.00 77.31 180 TYR A O 1
#